Protein AF-A0A1C5PP80-F1 (afdb_monomer_lite)

Radius of gyration: 30.34 Å; chains: 1; bounding box: 65×57×94 Å

Secondary structure (DSSP, 8-state):
------PPPHHHHHHHHHHHHHHHHHHHHHHHHHHHHHHHHHHHHHHHHHHHHHHHHHHTTS-S--EEEEE---SSTT--SSSSEEETTEEE-TTPPP-SSEES---TT-EEEEEEETTTTEEEEEEESS-------BS---HHHHHHHTT-TTTTTTT-SSEEEETT-TT-SHHHHHHTTS-TTBHHHHS--EEEE-HHHHTT-

Structure (mmCIF, N/CA/C/O backbone):
data_AF-A0A1C5PP80-F1
#
_entry.id   AF-A0A1C5PP80-F1
#
loop_
_atom_site.group_PDB
_atom_site.id
_atom_site.type_symbol
_atom_site.label_atom_id
_atom_site.label_alt_id
_atom_site.label_comp_id
_atom_site.label_asym_id
_atom_site.label_entity_id
_atom_site.label_seq_id
_atom_site.pdbx_PDB_ins_code
_atom_site.Cartn_x
_atom_site.Cartn_y
_atom_site.Cartn_z
_atom_site.occupancy
_atom_site.B_iso_or_equiv
_atom_site.auth_seq_id
_atom_site.auth_comp_id
_atom_site.auth_asym_id
_atom_site.auth_atom_id
_atom_site.pdbx_PDB_model_num
ATOM 1 N N . MET A 1 1 ? -42.911 -36.560 40.982 1.00 49.56 1 MET A N 1
ATOM 2 C CA . MET A 1 1 ? -42.037 -35.399 41.277 1.00 49.56 1 MET A CA 1
ATOM 3 C C . MET A 1 1 ? -42.204 -34.364 40.159 1.00 49.56 1 MET A C 1
ATOM 5 O O . MET A 1 1 ? -41.755 -34.617 39.050 1.00 49.56 1 MET A O 1
ATOM 9 N N . LYS A 1 2 ? -42.949 -33.265 40.377 1.00 54.53 2 LYS A N 1
ATOM 10 C CA . LYS A 1 2 ? -43.212 -32.245 39.334 1.00 54.53 2 LYS A CA 1
ATOM 11 C C . LYS A 1 2 ? -41.992 -31.328 39.187 1.00 54.53 2 LYS A C 1
ATOM 13 O O . LYS A 1 2 ? -41.636 -30.635 40.136 1.00 54.53 2 LYS A O 1
ATOM 18 N N . ARG A 1 3 ? -41.358 -31.319 38.010 1.00 62.75 3 ARG A N 1
ATOM 19 C CA . ARG A 1 3 ? -40.269 -30.387 37.683 1.00 62.75 3 ARG A CA 1
ATOM 20 C C . ARG A 1 3 ? -40.857 -28.983 37.496 1.00 62.75 3 ARG A C 1
ATOM 22 O O . ARG A 1 3 ? -41.678 -28.772 36.609 1.00 62.75 3 ARG A O 1
ATOM 29 N N . LYS A 1 4 ? -40.484 -28.038 38.365 1.00 64.38 4 LYS A N 1
ATOM 30 C CA . LYS A 1 4 ? -40.813 -26.612 38.213 1.00 64.38 4 LYS A CA 1
ATOM 31 C C . LYS A 1 4 ? -39.816 -25.993 37.235 1.00 64.38 4 LYS A C 1
ATOM 33 O O . LYS A 1 4 ? -38.777 -25.495 37.657 1.00 64.38 4 LYS A O 1
ATOM 38 N N . ASN A 1 5 ? -40.123 -26.030 35.946 1.00 65.81 5 ASN A N 1
ATOM 39 C CA . ASN A 1 5 ? -39.357 -25.278 34.958 1.00 65.81 5 ASN A CA 1
ATOM 40 C C . ASN A 1 5 ? -39.805 -23.812 35.051 1.00 65.81 5 ASN A C 1
ATOM 42 O O . ASN A 1 5 ? -40.834 -23.442 34.489 1.00 65.81 5 ASN A O 1
ATOM 46 N N . LYS A 1 6 ? -39.091 -22.997 35.838 1.00 74.50 6 LYS A N 1
ATOM 47 C CA . LYS A 1 6 ? -39.287 -21.542 35.847 1.00 74.50 6 LYS A CA 1
ATOM 48 C C . LYS A 1 6 ? -38.760 -20.998 34.516 1.00 74.50 6 LYS A C 1
ATOM 50 O O . LYS A 1 6 ? -37.569 -21.113 34.249 1.00 74.50 6 LYS A O 1
ATOM 55 N N . GLY A 1 7 ? -39.654 -20.487 33.673 1.00 75.25 7 GLY A N 1
ATOM 56 C CA . GLY A 1 7 ? -39.276 -19.720 32.486 1.00 75.25 7 GLY A CA 1
ATOM 57 C C . GLY A 1 7 ? -38.804 -18.317 32.871 1.00 75.25 7 GLY A C 1
ATOM 58 O O . GLY A 1 7 ? -39.148 -17.830 33.948 1.00 75.25 7 GLY A O 1
ATOM 59 N N . PHE A 1 8 ? -38.024 -17.688 31.995 1.00 80.00 8 PHE A N 1
ATOM 60 C CA . PHE A 1 8 ? -37.614 -16.291 32.143 1.00 80.00 8 PHE A CA 1
ATOM 61 C C . PHE A 1 8 ? -38.820 -15.351 32.023 1.00 80.00 8 PHE A C 1
ATOM 63 O O . PHE A 1 8 ? -39.678 -15.538 31.158 1.00 80.00 8 PHE A O 1
ATOM 70 N N . SER A 1 9 ? -38.875 -14.330 32.879 1.00 90.25 9 SER A N 1
ATOM 71 C CA . SER A 1 9 ? -39.850 -13.245 32.769 1.00 90.25 9 SER A CA 1
ATOM 72 C C . SER A 1 9 ? -39.473 -12.293 31.633 1.00 90.25 9 SER A C 1
ATOM 74 O O . SER A 1 9 ? -38.298 -12.000 31.410 1.00 90.25 9 SER A O 1
ATOM 76 N N . LEU A 1 10 ? -40.476 -11.737 30.946 1.00 90.25 10 LEU A N 1
ATOM 77 C CA . LEU A 1 10 ? -40.270 -10.703 29.925 1.00 90.25 10 LEU A CA 1
ATOM 78 C C . LEU A 1 10 ? -39.496 -9.499 30.493 1.00 90.25 10 LEU A C 1
ATOM 80 O O . LEU A 1 10 ? -38.614 -8.954 29.836 1.00 90.25 10 LEU A O 1
ATOM 84 N N . VAL A 1 11 ? -39.792 -9.123 31.741 1.00 93.31 11 VAL A N 1
ATOM 85 C CA . VAL A 1 11 ? -39.122 -8.012 32.433 1.00 93.31 11 VAL A CA 1
ATOM 86 C C . VAL A 1 11 ? -37.641 -8.317 32.659 1.00 93.31 11 VAL A C 1
ATOM 88 O O . VAL A 1 11 ? -36.804 -7.446 32.442 1.00 93.31 11 VAL A O 1
ATOM 91 N N . GLU A 1 12 ? -37.302 -9.552 33.039 1.00 91.06 12 GLU A N 1
ATOM 92 C CA . GLU A 1 12 ? -35.906 -9.964 33.238 1.00 91.06 12 GLU A CA 1
ATOM 93 C C . GLU A 1 12 ? -35.115 -9.863 31.930 1.00 91.06 12 GLU A C 1
ATOM 95 O O . GLU A 1 12 ? -33.998 -9.351 31.925 1.00 91.06 12 GLU A O 1
ATOM 100 N N . ILE A 1 13 ? -35.717 -10.261 30.806 1.00 93.12 13 ILE A N 1
ATOM 101 C CA . ILE A 1 13 ? -35.090 -10.140 29.484 1.00 93.12 13 ILE A CA 1
ATOM 102 C C . ILE A 1 13 ? -34.858 -8.668 29.113 1.00 93.12 13 ILE A C 1
ATOM 104 O O . ILE A 1 13 ? -33.775 -8.325 28.643 1.00 93.12 13 ILE A O 1
ATOM 108 N N . ILE A 1 14 ? -35.832 -7.784 29.350 1.00 94.81 14 ILE A N 1
ATOM 109 C CA . ILE A 1 14 ? -35.707 -6.355 29.016 1.00 94.81 14 ILE A CA 1
ATOM 110 C C . ILE A 1 14 ? -34.578 -5.694 29.816 1.00 94.81 14 ILE A C 1
ATOM 112 O O . ILE A 1 14 ? -33.777 -4.956 29.244 1.00 94.81 14 ILE A O 1
ATOM 116 N N . VAL A 1 15 ? -34.472 -5.983 31.117 1.00 95.38 15 VAL A N 1
ATOM 117 C CA . VAL A 1 15 ? -33.396 -5.436 31.961 1.00 95.38 15 VAL A CA 1
ATOM 118 C C . VAL A 1 15 ? -32.024 -5.920 31.484 1.00 95.38 15 VAL A C 1
ATOM 120 O O . VAL A 1 15 ? -31.094 -5.122 31.380 1.00 95.38 15 VAL A O 1
ATOM 123 N N . VAL A 1 16 ? -31.894 -7.203 31.133 1.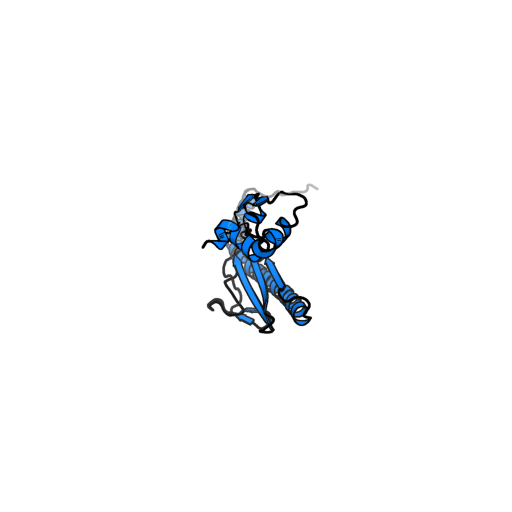00 95.88 16 VAL A N 1
ATOM 124 C CA . VAL A 1 16 ? -30.636 -7.755 30.604 1.00 95.88 16 VAL A CA 1
ATOM 125 C C . VAL A 1 16 ? -30.260 -7.105 29.268 1.00 95.88 16 VAL A C 1
ATOM 127 O O . VAL A 1 16 ? -29.110 -6.704 29.092 1.00 95.88 16 VAL A O 1
ATOM 130 N N . LEU A 1 17 ? -31.215 -6.936 28.348 1.00 95.38 17 LEU A N 1
ATOM 131 C CA . LEU A 1 17 ? -30.975 -6.276 27.060 1.00 95.38 17 LEU A CA 1
ATOM 132 C C . LEU A 1 17 ? -30.544 -4.814 27.226 1.00 95.38 17 LEU A C 1
ATOM 134 O O . LEU A 1 17 ? -29.651 -4.366 26.509 1.00 95.38 17 LEU A O 1
ATOM 138 N N . LEU A 1 18 ? -31.123 -4.088 28.188 1.00 97.19 18 LEU A N 1
ATOM 139 C CA . LEU A 1 18 ? -30.716 -2.716 28.504 1.00 97.19 18 LEU A CA 1
ATOM 140 C C . LEU A 1 18 ? -29.255 -2.648 28.963 1.00 97.19 18 LEU A C 1
ATOM 142 O O . LEU A 1 18 ? -28.499 -1.814 28.470 1.00 97.19 18 LEU A O 1
ATOM 146 N N . ILE A 1 19 ? -28.835 -3.546 29.859 1.00 97.06 19 ILE A N 1
ATOM 147 C CA . ILE A 1 19 ? -27.445 -3.587 30.337 1.00 97.06 19 ILE A CA 1
ATOM 148 C C . ILE A 1 19 ? -26.490 -3.937 29.187 1.00 97.06 19 ILE A C 1
ATOM 150 O O . ILE A 1 19 ? -25.471 -3.267 29.020 1.00 97.06 19 ILE A O 1
ATOM 154 N N . ILE A 1 20 ? -26.825 -4.932 28.354 1.00 96.88 20 ILE A N 1
ATOM 155 C CA . ILE A 1 20 ? -26.012 -5.304 27.183 1.00 96.88 20 ILE A CA 1
ATOM 156 C C . ILE A 1 20 ? -25.890 -4.129 26.206 1.00 96.88 20 ILE A C 1
ATOM 158 O O . ILE A 1 20 ? -24.795 -3.873 25.714 1.00 96.88 20 ILE A O 1
ATOM 162 N N . ALA A 1 21 ? -26.975 -3.393 25.947 1.00 96.62 21 ALA A N 1
ATOM 163 C CA . ALA A 1 21 ? -26.954 -2.240 25.048 1.00 96.62 21 ALA A CA 1
ATOM 164 C C . ALA A 1 21 ? -26.021 -1.128 25.555 1.00 96.62 21 ALA A C 1
ATOM 166 O O . ALA A 1 21 ? -25.226 -0.593 24.781 1.00 96.62 21 ALA A O 1
ATOM 167 N N . ILE A 1 22 ? -26.065 -0.821 26.856 1.00 96.31 22 ILE A N 1
ATOM 168 C CA . ILE A 1 22 ? -25.180 0.174 27.480 1.00 96.31 22 ILE A CA 1
ATOM 169 C C . ILE A 1 22 ? -23.716 -0.278 27.398 1.00 96.31 22 ILE A C 1
ATOM 171 O O . ILE A 1 22 ? -22.849 0.506 27.016 1.00 96.31 22 ILE A O 1
ATOM 175 N N . LEU A 1 23 ? -23.432 -1.549 27.705 1.00 96.38 23 LEU A N 1
ATOM 176 C CA . LEU A 1 23 ? -22.076 -2.096 27.610 1.00 96.38 23 LEU A CA 1
ATOM 177 C C . LEU A 1 23 ? -21.555 -2.079 26.168 1.00 96.38 23 LEU A C 1
ATOM 179 O O . LEU A 1 23 ? -20.422 -1.666 25.931 1.00 96.38 23 LEU A O 1
ATOM 183 N N . ALA A 1 24 ? -22.382 -2.478 25.199 1.00 93.56 24 ALA A N 1
ATOM 184 C CA . ALA A 1 24 ? -22.022 -2.480 23.784 1.00 93.56 24 ALA A CA 1
ATOM 185 C C . ALA A 1 24 ? -21.699 -1.069 23.271 1.00 93.56 24 ALA A C 1
ATOM 187 O O . ALA A 1 24 ? -20.735 -0.901 22.525 1.00 93.56 24 ALA A O 1
ATOM 188 N N . ALA A 1 25 ? -22.447 -0.051 23.714 1.00 93.88 25 ALA A N 1
ATOM 189 C CA . ALA A 1 25 ? -22.212 1.340 23.330 1.00 93.88 25 ALA A CA 1
ATOM 190 C C . ALA A 1 25 ? -20.810 1.847 23.720 1.00 93.88 25 ALA A C 1
ATOM 192 O O . ALA A 1 25 ? -20.228 2.643 22.989 1.00 93.88 25 ALA A O 1
ATOM 193 N N . ILE A 1 26 ? -20.250 1.365 24.836 1.00 92.25 26 ILE A N 1
ATOM 194 C CA . ILE A 1 26 ? -18.908 1.746 25.312 1.00 92.25 26 ILE A CA 1
ATOM 195 C C . ILE A 1 26 ? -17.831 0.818 24.728 1.00 92.25 26 ILE A C 1
ATOM 197 O O . ILE A 1 26 ? -16.747 1.269 24.358 1.00 92.25 26 ILE A O 1
ATOM 201 N N . ALA A 1 27 ? -18.124 -0.480 24.618 1.00 89.12 27 ALA A N 1
ATOM 202 C CA . ALA A 1 27 ? -17.162 -1.483 24.173 1.00 89.12 27 ALA A CA 1
ATOM 203 C C . ALA A 1 27 ? -16.830 -1.379 22.674 1.00 89.12 27 ALA A C 1
ATOM 205 O O . ALA A 1 27 ? -15.667 -1.514 22.298 1.00 89.12 27 ALA A O 1
ATOM 206 N N . ILE A 1 28 ? -17.821 -1.119 21.809 1.00 87.69 28 ILE A N 1
ATOM 207 C CA . ILE A 1 28 ? -17.613 -1.099 20.351 1.00 87.69 28 ILE A CA 1
ATOM 208 C C . ILE A 1 28 ? -16.585 -0.029 19.931 1.00 87.69 28 ILE A C 1
ATOM 210 O O . ILE A 1 28 ? -15.635 -0.396 19.233 1.00 87.69 28 ILE A O 1
ATOM 214 N N . PRO A 1 29 ? -16.689 1.252 20.352 1.00 84.94 29 PRO A N 1
ATOM 215 C CA . PRO A 1 29 ? -15.685 2.264 20.014 1.00 84.94 29 PRO A CA 1
ATOM 216 C C . PRO A 1 29 ? -14.286 1.923 20.542 1.00 84.94 29 PRO A C 1
ATOM 218 O O . PRO A 1 29 ? -13.301 2.132 19.839 1.00 84.94 29 PRO A O 1
ATOM 221 N N . ALA A 1 30 ? -14.193 1.349 21.748 1.00 82.94 30 ALA A N 1
ATOM 222 C CA . ALA A 1 30 ? -12.918 0.947 22.339 1.00 82.94 30 ALA A CA 1
ATOM 223 C C . ALA A 1 30 ? -12.229 -0.162 21.523 1.00 82.94 30 ALA A C 1
ATOM 225 O O . ALA A 1 30 ? -11.027 -0.104 21.274 1.00 82.94 30 ALA A O 1
ATOM 226 N N . CYS A 1 31 ? -12.990 -1.146 21.034 1.00 83.25 31 CYS A N 1
ATOM 227 C CA . CYS A 1 31 ? -12.445 -2.218 20.201 1.00 83.25 31 CYS A CA 1
ATOM 228 C C . CYS A 1 31 ? -12.030 -1.747 18.798 1.00 83.25 31 CYS A C 1
ATOM 230 O O . CYS A 1 31 ? -11.136 -2.347 18.202 1.00 83.25 31 CYS A O 1
ATOM 232 N N . GLN A 1 32 ? -12.640 -0.688 18.255 1.00 81.00 32 GLN A N 1
ATOM 233 C CA . GLN A 1 32 ? -12.300 -0.188 16.917 1.00 81.00 32 GLN A CA 1
ATOM 234 C C . GLN A 1 32 ? -10.844 0.286 16.805 1.00 81.00 32 GLN A C 1
ATOM 236 O O . GLN A 1 32 ? -10.236 0.065 15.761 1.00 81.00 32 GLN A O 1
ATOM 241 N N . GLY A 1 33 ? -10.279 0.890 17.858 1.00 80.00 33 GLY A N 1
ATOM 242 C CA . GLY A 1 33 ? -8.871 1.312 17.881 1.00 80.00 33 GLY A CA 1
ATOM 243 C C . GLY A 1 33 ? -7.909 0.128 17.755 1.00 80.00 33 GLY A C 1
ATOM 244 O O . GLY A 1 33 ? -7.111 0.080 16.824 1.00 80.00 33 GLY A O 1
ATOM 245 N N . HIS A 1 34 ? -8.067 -0.888 18.608 1.00 83.88 34 HIS A N 1
ATOM 246 C CA . HIS A 1 34 ? -7.204 -2.079 18.599 1.00 83.88 34 HIS A CA 1
ATOM 247 C C . HIS A 1 34 ? -7.324 -2.908 17.311 1.00 83.88 34 HIS A C 1
ATOM 249 O O . HIS A 1 34 ? -6.353 -3.514 16.852 1.00 83.88 34 HIS A O 1
ATOM 255 N N . LEU A 1 35 ? -8.520 -2.957 16.711 1.00 86.06 35 LEU A N 1
ATOM 256 C CA . LEU A 1 35 ? -8.713 -3.610 15.414 1.00 86.06 35 LEU A CA 1
ATOM 257 C C . LEU A 1 35 ? -7.932 -2.903 14.304 1.00 86.06 35 LEU A C 1
ATOM 259 O O . LEU A 1 35 ? -7.455 -3.562 13.382 1.00 86.06 35 LEU A O 1
ATOM 263 N N . GLU A 1 36 ? -7.804 -1.582 14.390 1.00 86.44 36 GLU A N 1
ATOM 264 C CA . GLU A 1 36 ? -7.061 -0.791 13.419 1.00 86.44 36 GLU A CA 1
ATOM 265 C C . GLU A 1 36 ? -5.548 -0.960 13.583 1.00 86.44 36 GLU A C 1
ATOM 267 O O . GLU A 1 36 ? -4.866 -1.258 12.607 1.00 86.44 36 GLU A O 1
ATOM 272 N N . GLU A 1 37 ? -5.045 -0.926 14.819 1.00 86.19 37 GLU A N 1
ATOM 273 C CA . GLU A 1 37 ? -3.643 -1.248 15.139 1.00 86.19 37 GLU A CA 1
ATOM 274 C C . GLU A 1 37 ? -3.252 -2.658 14.657 1.00 86.19 37 GLU A C 1
ATOM 276 O O . GLU A 1 37 ? -2.161 -2.884 14.130 1.00 86.19 37 GLU A O 1
ATOM 281 N N . SER A 1 38 ? -4.170 -3.624 14.780 1.00 86.44 38 SER A N 1
ATOM 282 C CA . SER A 1 38 ? -3.954 -4.995 14.301 1.00 86.44 38 SER A CA 1
ATOM 283 C C . SER A 1 38 ? -3.861 -5.076 12.773 1.00 86.44 38 SER A C 1
ATOM 285 O O . SER A 1 38 ? -3.079 -5.870 12.244 1.00 86.44 38 SER A O 1
ATOM 287 N N . ARG A 1 39 ? -4.654 -4.273 12.049 1.00 88.56 39 ARG A N 1
ATOM 288 C CA . ARG A 1 39 ? -4.597 -4.193 10.579 1.00 88.56 39 ARG A CA 1
ATOM 289 C C . ARG A 1 39 ? -3.292 -3.568 10.118 1.00 88.56 39 ARG A C 1
ATOM 291 O O . ARG A 1 39 ? -2.632 -4.155 9.271 1.00 88.56 39 ARG A O 1
ATOM 298 N N . GLU A 1 40 ? -2.894 -2.458 10.729 1.00 86.75 40 GLU A N 1
ATOM 299 C CA . GLU A 1 40 ? -1.626 -1.787 10.438 1.00 86.75 40 GLU A CA 1
ATOM 300 C C . GLU A 1 40 ? -0.432 -2.718 10.673 1.00 86.75 40 GLU A C 1
ATOM 302 O O . GLU A 1 40 ? 0.423 -2.864 9.804 1.00 86.75 40 GLU A O 1
ATOM 307 N N . SER A 1 41 ? -0.395 -3.415 11.814 1.00 87.38 41 SER A N 1
ATOM 308 C CA . SER A 1 41 ? 0.674 -4.373 12.113 1.00 87.38 41 SER A CA 1
ATOM 309 C C . SER A 1 41 ? 0.760 -5.475 11.053 1.00 87.38 41 SER A C 1
ATOM 311 O O . SER A 1 41 ? 1.848 -5.850 10.609 1.00 87.38 41 SER A O 1
ATOM 313 N N . ARG A 1 42 ? -0.391 -5.957 10.572 1.00 88.56 42 ARG A N 1
ATOM 314 C CA . ARG A 1 42 ? -0.451 -6.949 9.496 1.00 88.56 42 ARG A CA 1
ATOM 315 C C . ARG A 1 42 ? 0.031 -6.389 8.157 1.00 88.56 42 ARG A C 1
ATOM 317 O O . ARG A 1 42 ? 0.802 -7.061 7.473 1.00 88.56 42 ARG A O 1
ATOM 324 N N . ASP A 1 43 ? -0.385 -5.178 7.805 1.00 90.00 43 ASP A N 1
ATOM 325 C CA . ASP A 1 43 ? 0.043 -4.494 6.583 1.00 90.00 43 ASP A CA 1
ATOM 326 C C . ASP A 1 43 ? 1.565 -4.259 6.607 1.00 90.00 43 ASP A C 1
ATOM 328 O O . ASP A 1 43 ? 2.264 -4.576 5.644 1.00 90.00 43 ASP A O 1
ATOM 332 N N . LEU A 1 44 ? 2.109 -3.826 7.748 1.00 89.00 44 LEU A N 1
ATOM 333 C CA . LEU A 1 44 ? 3.542 -3.645 7.976 1.00 89.00 44 LEU A CA 1
ATOM 334 C C . LEU A 1 44 ? 4.330 -4.957 7.836 1.00 89.00 44 LEU A C 1
ATOM 336 O O . LEU A 1 44 ? 5.414 -4.968 7.249 1.00 89.00 44 LEU A O 1
ATOM 340 N N . ILE A 1 45 ? 3.805 -6.071 8.356 1.00 89.06 45 ILE A N 1
ATOM 341 C CA . ILE A 1 45 ? 4.414 -7.401 8.192 1.00 89.06 45 ILE A CA 1
ATOM 342 C C . ILE A 1 45 ? 4.432 -7.809 6.714 1.00 89.06 45 ILE A C 1
ATOM 344 O O . ILE A 1 45 ? 5.468 -8.267 6.230 1.00 89.06 45 ILE A O 1
ATOM 348 N N . ASN A 1 46 ? 3.331 -7.603 5.987 1.00 90.12 46 ASN A N 1
ATOM 349 C CA . ASN A 1 46 ? 3.261 -7.901 4.555 1.00 90.12 46 ASN A CA 1
ATOM 350 C C . ASN A 1 46 ? 4.260 -7.064 3.746 1.00 90.12 46 ASN A C 1
ATOM 352 O O . ASN A 1 46 ? 5.015 -7.619 2.948 1.00 90.12 46 ASN A O 1
ATOM 356 N N . VAL A 1 47 ? 4.316 -5.750 3.986 1.00 90.94 47 VAL A N 1
ATOM 357 C CA . VAL A 1 47 ? 5.287 -4.852 3.343 1.00 90.94 47 VAL A CA 1
ATOM 358 C C . VAL A 1 47 ? 6.717 -5.318 3.626 1.00 90.94 47 VAL A C 1
ATOM 360 O O . VAL A 1 47 ? 7.514 -5.442 2.700 1.00 90.94 47 VAL A O 1
ATOM 363 N N . ARG A 1 48 ? 7.043 -5.672 4.878 1.00 90.44 48 ARG A N 1
ATOM 364 C CA . ARG A 1 48 ? 8.370 -6.204 5.241 1.00 90.44 48 ARG A CA 1
ATOM 365 C C . ARG A 1 48 ? 8.706 -7.500 4.508 1.00 90.44 48 ARG A C 1
ATOM 367 O O . ARG A 1 48 ? 9.826 -7.631 4.020 1.00 90.44 48 ARG A O 1
ATOM 374 N N . ALA A 1 49 ? 7.761 -8.434 4.414 1.00 88.38 49 ALA A N 1
ATOM 375 C CA . ALA A 1 49 ? 7.966 -9.698 3.712 1.00 88.38 49 ALA A CA 1
ATOM 376 C C . ALA A 1 49 ? 8.270 -9.463 2.224 1.00 88.38 49 ALA A C 1
ATOM 378 O O . ALA A 1 49 ? 9.253 -9.986 1.694 1.00 88.38 49 ALA A O 1
ATOM 379 N N . VAL A 1 50 ? 7.500 -8.593 1.568 1.00 89.06 50 VAL A N 1
ATOM 380 C CA . VAL A 1 50 ? 7.735 -8.235 0.165 1.00 89.06 50 VAL A CA 1
ATOM 381 C C . VAL A 1 50 ? 9.059 -7.488 -0.013 1.00 89.06 50 VAL A C 1
ATOM 383 O O . VAL A 1 50 ? 9.803 -7.790 -0.942 1.00 89.06 50 VAL A O 1
ATOM 386 N N . CYS A 1 51 ? 9.429 -6.584 0.897 1.00 87.81 51 CYS A N 1
ATOM 387 C CA . CYS A 1 51 ? 10.745 -5.942 0.863 1.00 87.81 51 CYS A CA 1
ATOM 388 C C . CYS A 1 51 ? 11.889 -6.949 0.902 1.00 87.81 51 CYS A C 1
ATOM 390 O O . CYS A 1 51 ? 12.847 -6.802 0.147 1.00 87.81 51 CYS A O 1
ATOM 392 N N . THR A 1 52 ? 11.816 -7.956 1.777 1.00 86.62 52 THR A N 1
ATOM 393 C CA . THR A 1 52 ? 12.872 -8.974 1.863 1.00 86.62 52 THR A CA 1
ATOM 394 C C . THR A 1 52 ? 13.015 -9.762 0.566 1.00 86.62 52 THR A C 1
ATOM 396 O O . THR A 1 52 ? 14.141 -10.014 0.139 1.00 86.62 52 THR A O 1
ATOM 399 N N . ASP A 1 53 ? 11.895 -10.063 -0.095 1.00 84.19 53 ASP A N 1
ATOM 400 C CA . ASP A 1 53 ? 11.870 -10.746 -1.388 1.00 84.19 53 ASP A CA 1
ATOM 401 C C . ASP A 1 53 ? 12.494 -9.871 -2.487 1.00 84.19 53 ASP A C 1
ATOM 403 O O . ASP A 1 53 ? 13.419 -10.284 -3.186 1.00 84.19 53 ASP A O 1
ATOM 407 N N . ILE A 1 54 ? 12.081 -8.604 -2.562 1.00 85.00 54 ILE A N 1
ATOM 408 C CA . ILE A 1 54 ? 12.615 -7.625 -3.516 1.00 85.00 54 ILE A CA 1
ATOM 409 C C . ILE A 1 54 ? 14.116 -7.405 -3.326 1.00 85.00 54 ILE A C 1
ATOM 411 O O . ILE A 1 54 ? 14.851 -7.374 -4.308 1.00 85.00 54 ILE A O 1
ATOM 415 N N . ILE A 1 55 ? 14.595 -7.253 -2.088 1.00 84.38 55 ILE A N 1
ATOM 416 C CA . ILE A 1 55 ? 16.022 -7.041 -1.808 1.00 84.38 55 ILE A CA 1
ATOM 417 C C . ILE A 1 55 ? 16.830 -8.283 -2.195 1.00 84.38 55 ILE A C 1
ATOM 419 O O . ILE A 1 55 ? 17.917 -8.151 -2.761 1.00 84.38 55 ILE A O 1
ATOM 423 N N . ALA A 1 56 ? 16.313 -9.486 -1.922 1.00 82.81 56 ALA A N 1
ATOM 424 C CA . ALA A 1 56 ? 16.954 -10.725 -2.348 1.00 82.81 56 ALA A CA 1
ATOM 425 C C . ALA A 1 56 ? 17.040 -10.796 -3.883 1.00 82.81 56 ALA A C 1
ATOM 427 O O . ALA A 1 56 ? 18.128 -10.979 -4.430 1.00 82.81 56 ALA A O 1
ATOM 428 N N . MET A 1 57 ? 15.931 -10.548 -4.585 1.00 78.12 57 MET A N 1
ATOM 429 C CA . MET A 1 57 ? 15.884 -10.525 -6.050 1.00 78.12 57 MET A CA 1
ATOM 430 C C . MET A 1 57 ? 16.801 -9.446 -6.647 1.00 78.12 57 MET A C 1
ATOM 432 O O . MET A 1 57 ? 17.577 -9.730 -7.561 1.00 78.12 57 MET A O 1
ATOM 436 N N . GLY A 1 58 ? 16.775 -8.229 -6.102 1.00 76.00 58 GLY A N 1
ATOM 437 C CA . GLY A 1 58 ? 17.576 -7.095 -6.562 1.00 76.00 58 GLY A CA 1
ATOM 438 C C . GLY A 1 58 ? 19.082 -7.327 -6.422 1.00 76.00 58 GLY A C 1
ATOM 439 O O . GLY A 1 58 ? 19.848 -6.974 -7.320 1.00 76.00 58 GLY A O 1
ATOM 440 N N . LYS A 1 59 ? 19.516 -8.002 -5.348 1.00 75.69 59 LYS A N 1
ATOM 441 C CA . LYS A 1 59 ? 20.927 -8.371 -5.134 1.00 75.69 59 LYS A CA 1
ATOM 442 C C . LYS A 1 59 ? 21.419 -9.476 -6.064 1.00 75.69 59 LYS A C 1
ATOM 444 O O . LYS A 1 59 ? 22.594 -9.484 -6.415 1.00 75.69 59 LYS A O 1
ATOM 449 N N . THR A 1 60 ? 20.541 -10.385 -6.489 1.00 71.94 60 THR A N 1
ATOM 450 C CA . THR A 1 60 ? 20.906 -11.447 -7.447 1.00 71.94 60 THR A CA 1
ATOM 451 C C . THR A 1 60 ? 21.074 -10.946 -8.885 1.00 71.94 60 THR A C 1
ATOM 453 O O . THR A 1 60 ? 21.560 -11.687 -9.733 1.00 71.94 60 THR A O 1
ATOM 456 N N . GLY A 1 61 ? 20.706 -9.691 -9.178 1.00 63.00 61 GLY A N 1
ATOM 457 C CA . GLY A 1 61 ? 20.930 -9.060 -10.484 1.00 63.00 61 GLY A CA 1
ATOM 458 C C . GLY A 1 61 ? 20.004 -9.538 -11.609 1.00 63.00 61 GLY A C 1
ATOM 459 O O . GLY A 1 61 ? 20.225 -9.177 -12.760 1.00 63.00 61 GLY A O 1
ATOM 460 N N . TYR A 1 62 ? 18.967 -10.322 -11.296 1.00 54.78 62 TYR A N 1
ATOM 461 C CA . TYR A 1 62 ? 18.106 -10.974 -12.291 1.00 54.78 62 TYR A CA 1
ATOM 462 C C . TYR A 1 62 ? 17.093 -10.025 -12.967 1.00 54.78 62 TYR A C 1
ATOM 464 O O . TYR A 1 62 ? 16.633 -10.307 -14.071 1.00 54.78 62 TYR A O 1
ATOM 472 N N . LYS A 1 63 ? 16.743 -8.891 -12.336 1.00 56.59 63 LYS A N 1
ATOM 473 C CA . LYS A 1 63 ? 15.843 -7.856 -12.883 1.00 56.59 63 LYS A CA 1
ATOM 474 C C . LYS A 1 63 ? 16.206 -6.465 -12.353 1.00 56.59 63 LYS A C 1
ATOM 476 O O . LYS A 1 63 ? 16.489 -6.322 -11.167 1.00 56.59 63 LYS A O 1
ATOM 481 N N . THR A 1 64 ? 16.188 -5.458 -13.225 1.00 57.12 64 THR A N 1
ATOM 482 C CA . THR A 1 64 ? 16.445 -4.045 -12.882 1.00 57.12 64 THR A CA 1
ATOM 483 C C . THR A 1 64 ? 15.205 -3.329 -12.361 1.00 57.12 64 THR A C 1
ATOM 485 O O . THR A 1 64 ? 15.333 -2.491 -11.478 1.00 57.12 64 THR A O 1
ATOM 488 N N . ASP A 1 65 ? 14.020 -3.739 -12.817 1.00 66.44 65 ASP A N 1
ATOM 489 C CA . ASP A 1 65 ? 12.749 -3.071 -12.521 1.00 66.44 65 ASP A CA 1
ATOM 490 C C . ASP A 1 65 ? 11.829 -4.017 -11.744 1.00 66.44 65 ASP A C 1
ATOM 492 O O . ASP A 1 65 ? 10.896 -4.627 -12.273 1.00 66.44 65 ASP A O 1
ATOM 496 N N . ILE A 1 66 ? 12.158 -4.225 -10.467 1.00 76.12 66 ILE A N 1
ATOM 497 C CA . ILE A 1 66 ? 11.342 -5.036 -9.562 1.00 76.12 66 ILE A CA 1
ATOM 498 C C . ILE A 1 66 ? 10.395 -4.094 -8.832 1.00 76.12 66 ILE A C 1
ATOM 500 O O . ILE A 1 66 ? 10.821 -3.333 -7.966 1.00 76.12 66 ILE A O 1
ATOM 504 N N . VAL A 1 67 ? 9.115 -4.186 -9.179 1.00 84.25 67 VAL A N 1
ATOM 505 C CA . VAL A 1 67 ? 8.018 -3.513 -8.484 1.00 84.25 67 VAL A CA 1
ATOM 506 C C . VAL A 1 67 ? 7.061 -4.579 -7.952 1.00 84.25 67 VAL A C 1
ATOM 508 O O . VAL A 1 67 ? 6.764 -5.566 -8.637 1.00 84.25 67 VAL A O 1
ATOM 511 N N . ARG A 1 68 ? 6.614 -4.417 -6.707 1.00 86.12 68 ARG A N 1
ATOM 512 C CA . ARG A 1 68 ? 5.530 -5.206 -6.109 1.00 86.12 68 ARG A CA 1
ATOM 513 C C . ARG A 1 68 ? 4.558 -4.282 -5.412 1.00 86.12 68 ARG A C 1
ATOM 515 O O . ARG A 1 68 ? 4.948 -3.254 -4.875 1.00 86.12 68 ARG A O 1
ATOM 522 N N . GLU A 1 69 ? 3.312 -4.710 -5.364 1.00 90.25 69 GLU A N 1
ATOM 523 C CA . GLU A 1 69 ? 2.255 -4.014 -4.653 1.00 90.25 69 GLU A CA 1
ATOM 524 C C . GLU A 1 69 ? 1.825 -4.825 -3.436 1.00 90.25 69 GLU A C 1
ATOM 526 O O . GLU A 1 69 ? 1.733 -6.054 -3.493 1.00 90.25 69 GLU A O 1
ATOM 531 N N . VAL A 1 70 ? 1.545 -4.123 -2.344 1.00 89.38 70 VAL A N 1
ATOM 532 C CA . VAL A 1 70 ? 0.924 -4.672 -1.144 1.00 89.38 70 VAL A CA 1
ATOM 533 C C . VAL A 1 70 ? -0.363 -3.910 -0.893 1.00 89.38 70 VAL A C 1
ATOM 535 O O . VAL A 1 70 ? -0.336 -2.708 -0.630 1.00 89.38 70 VAL A O 1
ATOM 538 N N . ASP A 1 71 ? -1.485 -4.617 -0.964 1.00 91.25 71 ASP A N 1
ATOM 539 C CA . ASP A 1 71 ? -2.785 -4.052 -0.625 1.00 91.25 71 ASP A CA 1
ATOM 540 C C . ASP A 1 71 ? -2.871 -3.843 0.895 1.00 91.25 71 ASP A C 1
ATOM 542 O O . ASP A 1 71 ? -2.601 -4.754 1.685 1.00 91.25 71 ASP A O 1
ATOM 546 N N . LEU A 1 72 ? -3.243 -2.631 1.301 1.00 90.56 72 LEU A N 1
ATOM 547 C CA . LEU A 1 72 ? -3.378 -2.234 2.698 1.00 90.56 72 LEU A CA 1
ATOM 548 C C . LEU A 1 72 ? -4.795 -2.518 3.182 1.00 90.56 72 LEU A C 1
ATOM 550 O O . LEU A 1 72 ? -5.784 -2.294 2.483 1.00 90.56 72 LEU A O 1
ATOM 554 N N . THR A 1 73 ? -4.908 -3.002 4.412 1.00 89.44 73 THR A N 1
ATOM 555 C CA . THR A 1 73 ? -6.175 -3.410 5.018 1.00 89.44 73 THR A CA 1
ATOM 556 C C . THR A 1 73 ? -6.676 -2.451 6.090 1.00 89.44 73 THR A C 1
ATOM 558 O O . THR A 1 73 ? -7.831 -2.578 6.516 1.00 89.44 73 THR A O 1
ATOM 561 N N . GLN A 1 74 ? -5.863 -1.461 6.466 1.00 86.31 74 GLN A N 1
ATOM 562 C CA . GLN A 1 74 ? -6.275 -0.315 7.274 1.00 86.31 74 GLN A CA 1
ATOM 563 C C . GLN A 1 74 ? -7.516 0.397 6.700 1.00 86.31 74 GLN A C 1
ATOM 565 O O . GLN A 1 74 ? -7.755 0.451 5.492 1.00 86.31 74 GLN A O 1
ATOM 570 N N . LYS A 1 75 ? -8.342 0.932 7.590 1.00 87.56 75 LYS A N 1
ATOM 571 C CA . LYS A 1 75 ? -9.589 1.658 7.333 1.00 87.56 75 LYS A CA 1
ATOM 572 C C . LYS A 1 75 ? -9.484 3.156 7.595 1.00 87.56 75 LYS A C 1
ATOM 574 O O . LYS A 1 75 ? -10.446 3.863 7.301 1.00 87.56 75 LYS A O 1
ATOM 579 N N . LYS A 1 76 ? -8.363 3.642 8.124 1.00 84.75 76 LYS A N 1
ATOM 580 C CA . LYS A 1 76 ? -8.106 5.070 8.322 1.00 84.75 76 LYS A CA 1
ATOM 581 C C . LYS A 1 76 ? -6.887 5.532 7.533 1.00 84.75 76 LYS A C 1
ATOM 583 O O . LYS A 1 76 ? -5.893 4.823 7.425 1.00 84.75 76 LYS A O 1
ATOM 588 N N . ASP A 1 77 ? -6.998 6.738 6.989 1.00 85.12 77 ASP A N 1
ATOM 589 C CA . ASP A 1 77 ? -5.888 7.435 6.349 1.00 85.12 77 ASP A CA 1
ATOM 590 C C . ASP A 1 77 ? -4.842 7.826 7.385 1.00 85.12 77 ASP A C 1
ATOM 592 O O . ASP A 1 77 ? -5.191 8.280 8.479 1.00 85.12 77 ASP A O 1
ATOM 596 N N . ASP A 1 78 ? -3.573 7.699 6.999 1.00 83.44 78 ASP A N 1
ATOM 597 C CA . ASP A 1 78 ? -2.423 8.153 7.780 1.00 83.44 78 ASP A CA 1
ATOM 598 C C . ASP A 1 78 ? -2.434 7.618 9.224 1.00 83.44 78 ASP A C 1
ATOM 600 O O . ASP A 1 78 ? -2.043 8.286 10.191 1.00 83.44 78 ASP A O 1
ATOM 604 N N . TRP A 1 79 ? -2.985 6.414 9.394 1.00 75.25 79 TRP A N 1
ATOM 605 C CA . TRP A 1 79 ? -3.052 5.752 10.682 1.00 75.25 79 TRP A CA 1
ATOM 606 C C . TRP A 1 79 ? -1.712 5.077 10.960 1.00 75.25 79 TRP A C 1
ATOM 608 O O . TRP A 1 79 ? -1.319 4.150 10.260 1.00 75.25 79 TRP A O 1
ATOM 618 N N . GLN A 1 80 ? -1.011 5.582 11.974 1.00 76.75 80 GLN A N 1
ATOM 619 C CA . GLN A 1 80 ? 0.224 5.009 12.496 1.00 76.75 80 GLN A CA 1
ATOM 620 C C . GLN A 1 80 ? 0.085 4.877 14.010 1.00 76.75 80 GLN A C 1
ATOM 622 O O . GLN A 1 80 ? 0.003 5.884 14.718 1.00 76.75 80 GLN A O 1
ATOM 627 N N . ALA A 1 81 ? 0.033 3.644 14.505 1.00 73.50 81 ALA A N 1
ATOM 628 C CA . ALA A 1 81 ? 0.025 3.334 15.929 1.00 73.50 81 ALA A CA 1
ATOM 629 C C . ALA A 1 81 ? 1.385 3.634 16.571 1.00 73.50 81 ALA A C 1
ATOM 631 O O . ALA A 1 81 ? 1.459 3.991 17.747 1.00 73.50 81 ALA A O 1
ATOM 632 N N . PHE A 1 82 ? 2.458 3.514 15.785 1.00 76.00 82 PHE A N 1
ATOM 633 C CA . PHE A 1 82 ? 3.828 3.748 16.222 1.00 76.00 82 PHE A CA 1
ATOM 634 C C . PHE A 1 82 ? 4.485 4.831 15.367 1.00 76.00 82 PHE A C 1
ATOM 636 O O . PHE A 1 82 ? 4.608 4.685 14.155 1.00 76.00 82 PHE A O 1
ATOM 643 N N . ASP A 1 83 ? 4.953 5.891 16.020 1.00 82.12 83 ASP A N 1
ATOM 644 C CA . ASP A 1 83 ? 5.821 6.910 15.432 1.00 82.12 83 ASP A CA 1
ATOM 645 C C . ASP A 1 83 ? 7.164 6.858 16.185 1.00 82.12 83 ASP A C 1
ATOM 647 O O . ASP A 1 83 ? 7.219 7.108 17.390 1.00 82.12 83 ASP A O 1
ATOM 651 N N . PHE A 1 84 ? 8.279 6.448 15.581 1.00 82.50 84 PHE A N 1
ATOM 652 C CA . PHE A 1 84 ? 8.552 6.253 14.151 1.00 82.50 84 PHE A CA 1
ATOM 653 C C . PHE A 1 84 ? 8.358 4.807 13.653 1.00 82.50 84 PHE A C 1
ATOM 655 O O . PHE A 1 84 ? 8.456 3.850 14.423 1.00 82.50 84 PHE A O 1
ATOM 662 N N . VAL A 1 85 ? 8.190 4.637 12.334 1.00 87.00 85 VAL A N 1
ATOM 663 C CA . VAL A 1 85 ? 8.131 3.324 11.665 1.00 87.00 85 VAL A CA 1
ATOM 664 C C . VAL A 1 85 ? 9.459 3.022 10.974 1.00 87.00 85 VAL A C 1
ATOM 666 O O . VAL A 1 85 ? 9.975 3.852 10.230 1.00 87.00 85 VAL A O 1
ATOM 669 N N . THR A 1 86 ? 9.991 1.808 11.165 1.00 88.75 86 THR A N 1
ATOM 670 C CA . THR A 1 86 ? 11.189 1.326 10.453 1.00 88.75 86 THR A CA 1
ATOM 671 C C . THR A 1 86 ? 10.881 0.112 9.574 1.00 88.75 86 THR A C 1
ATOM 673 O O . THR A 1 86 ? 10.395 -0.923 10.057 1.00 88.75 86 THR A O 1
ATOM 676 N N . ILE A 1 87 ? 11.210 0.212 8.282 1.00 87.00 87 ILE A N 1
ATOM 677 C CA . ILE A 1 87 ? 11.069 -0.853 7.277 1.00 87.00 87 ILE A CA 1
ATOM 678 C C . ILE A 1 87 ? 12.364 -0.944 6.472 1.00 87.00 87 ILE A C 1
ATOM 680 O O . ILE A 1 87 ? 12.818 0.044 5.911 1.00 87.00 87 ILE A O 1
ATOM 684 N N . ALA A 1 88 ? 12.979 -2.130 6.421 1.00 84.44 88 ALA A N 1
ATOM 685 C CA . ALA A 1 88 ? 14.227 -2.358 5.681 1.00 84.44 88 ALA A CA 1
ATOM 686 C C . ALA A 1 88 ? 15.362 -1.352 6.008 1.00 84.44 88 ALA A C 1
ATOM 688 O O . ALA A 1 88 ? 16.165 -1.012 5.145 1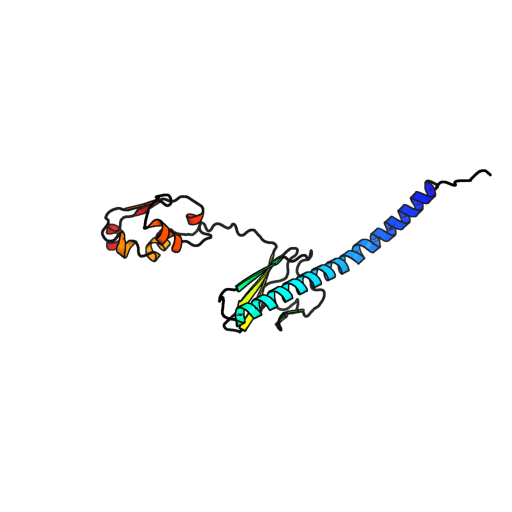.00 84.44 88 ALA A O 1
ATOM 689 N N . GLY A 1 89 ? 15.431 -0.872 7.257 1.00 83.56 89 GLY A N 1
ATOM 690 C CA . GLY A 1 89 ? 16.426 0.113 7.704 1.00 83.56 89 GLY A CA 1
ATOM 691 C C . GLY A 1 89 ? 16.093 1.573 7.368 1.00 83.56 89 GLY A C 1
ATOM 692 O O . GLY A 1 89 ? 16.843 2.460 7.761 1.00 83.56 89 GLY A O 1
ATOM 693 N N . ILE A 1 90 ? 14.970 1.832 6.693 1.00 87.44 90 ILE A N 1
ATOM 694 C CA . ILE A 1 90 ? 14.434 3.173 6.439 1.00 87.44 90 ILE A CA 1
ATOM 695 C C . ILE A 1 90 ? 13.466 3.515 7.568 1.00 87.44 90 ILE A C 1
ATOM 697 O O . ILE A 1 90 ? 12.531 2.756 7.827 1.00 87.44 90 ILE A O 1
ATOM 701 N N . THR A 1 91 ? 13.704 4.642 8.232 1.00 90.38 91 THR A N 1
ATOM 702 C CA . THR A 1 91 ? 12.857 5.164 9.307 1.00 90.38 91 THR A CA 1
ATOM 703 C C . THR A 1 91 ? 12.116 6.403 8.821 1.00 90.38 91 THR A C 1
ATOM 705 O O . THR A 1 91 ? 12.749 7.303 8.275 1.00 90.38 91 THR A O 1
ATOM 708 N N . HIS A 1 92 ? 10.803 6.456 9.040 1.00 90.00 92 HIS A N 1
ATOM 709 C CA . HIS A 1 92 ? 9.947 7.594 8.688 1.00 90.00 92 HIS A CA 1
ATOM 710 C C . HIS A 1 92 ? 8.978 7.898 9.834 1.00 90.00 92 HIS A C 1
ATOM 712 O O . HIS A 1 92 ? 8.500 6.977 10.508 1.00 90.00 92 HIS A O 1
ATOM 718 N N . LYS A 1 93 ? 8.741 9.188 10.082 1.00 89.62 93 LYS A N 1
ATOM 719 C CA . LYS A 1 93 ? 7.763 9.683 11.055 1.00 89.62 93 LYS A CA 1
ATOM 720 C C . LYS A 1 93 ? 6.537 10.231 10.361 1.00 89.62 93 LYS A C 1
ATOM 722 O O . LYS A 1 93 ? 6.625 10.782 9.271 1.00 89.62 93 LYS A O 1
ATOM 727 N N . LYS A 1 94 ? 5.414 10.240 11.068 1.00 85.19 94 LYS A N 1
ATOM 728 C CA . LYS A 1 94 ? 4.144 10.751 10.544 1.00 85.19 94 LYS A CA 1
ATOM 729 C C . LYS A 1 94 ? 4.225 12.175 9.977 1.00 85.19 94 LYS A C 1
ATOM 731 O O . LYS A 1 94 ? 3.602 12.489 8.971 1.00 85.19 94 LYS A O 1
ATOM 736 N N . LEU A 1 95 ? 4.978 13.047 10.647 1.00 85.50 95 LEU A N 1
ATOM 737 C CA . LEU A 1 95 ? 5.128 14.456 10.265 1.00 85.50 95 LEU A CA 1
ATOM 738 C C . LEU A 1 95 ? 6.270 14.701 9.270 1.00 85.50 95 LEU A C 1
ATOM 740 O O . LEU A 1 95 ? 6.477 15.845 8.857 1.00 85.50 95 LEU A O 1
ATOM 744 N N . ASP A 1 96 ? 7.019 13.664 8.897 1.00 86.00 96 ASP A N 1
ATOM 745 C CA . ASP A 1 96 ? 8.081 13.800 7.912 1.00 86.00 96 ASP A CA 1
ATOM 746 C C . ASP A 1 96 ? 7.467 13.949 6.517 1.00 86.00 96 ASP A C 1
ATOM 748 O O . ASP A 1 96 ? 6.553 13.226 6.118 1.00 86.00 96 ASP A O 1
ATOM 752 N N . SER A 1 97 ? 8.008 14.885 5.741 1.00 88.12 97 SER A N 1
ATOM 753 C CA . SER A 1 97 ? 7.698 14.981 4.313 1.00 88.12 97 SER A CA 1
ATOM 754 C C . SER A 1 97 ? 8.274 13.788 3.542 1.00 88.12 97 SER A C 1
ATOM 756 O O . SER A 1 97 ? 9.062 12.999 4.070 1.00 88.12 97 SER A O 1
ATOM 758 N N . ASP A 1 98 ? 7.907 13.680 2.268 1.00 89.50 98 ASP A N 1
ATOM 759 C CA . ASP A 1 98 ? 8.464 12.681 1.361 1.00 89.50 98 ASP A CA 1
ATOM 760 C C . ASP A 1 98 ? 10.000 12.691 1.366 1.00 89.50 98 ASP A C 1
ATOM 762 O O . ASP A 1 98 ? 10.649 13.731 1.239 1.00 89.50 98 ASP A O 1
ATOM 766 N N . THR A 1 99 ? 10.582 11.499 1.432 1.00 89.88 99 THR A N 1
ATOM 767 C CA . THR A 1 99 ? 12.027 11.264 1.329 1.00 89.88 99 THR A CA 1
ATOM 768 C C . THR A 1 99 ? 12.337 10.506 0.044 1.00 89.88 99 THR A C 1
ATOM 770 O O . THR A 1 99 ? 11.433 10.102 -0.685 1.00 89.88 99 THR A O 1
ATOM 773 N N . ASP A 1 100 ? 13.610 10.279 -0.272 1.00 87.81 100 ASP A N 1
ATOM 774 C CA . ASP A 1 100 ? 14.002 9.467 -1.434 1.00 87.81 100 ASP A CA 1
ATOM 775 C C . ASP A 1 100 ? 13.413 8.049 -1.407 1.00 87.81 100 ASP A C 1
ATOM 777 O O . ASP A 1 100 ? 13.119 7.485 -2.459 1.00 87.81 100 ASP A O 1
ATOM 781 N N . ASN A 1 101 ? 13.227 7.489 -0.210 1.00 90.75 101 ASN A N 1
ATOM 782 C CA . ASN A 1 101 ? 12.807 6.107 -0.005 1.00 90.75 101 ASN A CA 1
ATOM 783 C C . ASN A 1 101 ? 11.362 5.971 0.488 1.00 90.75 101 ASN A C 1
ATOM 785 O O . ASN A 1 101 ? 10.876 4.850 0.598 1.00 90.75 101 ASN A O 1
ATOM 789 N N . TRP A 1 102 ? 10.678 7.077 0.785 1.00 91.50 102 TRP A N 1
ATOM 790 C CA . TRP A 1 102 ? 9.321 7.078 1.325 1.00 91.50 102 TRP A CA 1
ATOM 791 C C . TRP A 1 102 ? 8.503 8.189 0.677 1.00 91.50 102 TRP A C 1
ATOM 793 O O . TRP A 1 102 ? 8.794 9.367 0.883 1.00 91.50 102 TRP A O 1
ATOM 803 N N . LYS A 1 103 ? 7.506 7.813 -0.120 1.00 91.06 103 LYS A N 1
ATOM 804 C CA . LYS A 1 103 ? 6.649 8.721 -0.883 1.00 91.06 103 LYS A CA 1
ATOM 805 C C . LYS A 1 103 ? 5.199 8.558 -0.459 1.00 91.06 103 LYS A C 1
ATOM 807 O O . LYS A 1 103 ? 4.676 7.443 -0.489 1.00 91.06 103 LYS A O 1
ATOM 812 N N . GLY A 1 104 ? 4.554 9.662 -0.108 1.00 89.38 104 GLY A N 1
ATOM 813 C CA . GLY A 1 104 ? 3.159 9.691 0.298 1.00 89.38 104 GLY A CA 1
ATOM 814 C C . GLY A 1 104 ? 2.897 9.094 1.681 1.00 89.38 104 GLY A C 1
ATOM 815 O O . GLY A 1 104 ? 3.802 8.755 2.446 1.00 89.38 104 GLY A O 1
ATOM 816 N N . ILE A 1 105 ? 1.605 8.963 1.981 1.00 89.25 105 ILE A N 1
ATOM 817 C CA . ILE A 1 105 ? 1.085 8.466 3.257 1.00 89.25 105 ILE A CA 1
ATOM 818 C C . ILE A 1 105 ? 0.215 7.224 3.038 1.00 89.25 105 ILE A C 1
ATOM 820 O O . ILE A 1 105 ? -0.502 7.153 2.032 1.00 89.25 105 ILE A O 1
ATOM 824 N N . PRO A 1 106 ? 0.216 6.255 3.969 1.00 88.94 106 PRO A N 1
ATOM 825 C CA . PRO A 1 106 ? -0.699 5.123 3.921 1.00 88.94 106 PRO A CA 1
ATOM 826 C C . PRO A 1 106 ? -2.162 5.596 3.859 1.00 88.94 106 PRO A C 1
ATOM 828 O O . PRO A 1 106 ? -2.602 6.405 4.675 1.00 88.94 106 PRO A O 1
ATOM 831 N N . LYS A 1 107 ? -2.944 5.075 2.910 1.00 90.06 107 LYS A N 1
ATOM 832 C CA . LYS A 1 107 ? -4.371 5.408 2.740 1.00 90.06 107 LYS A CA 1
ATOM 833 C C . LYS A 1 107 ? -5.287 4.265 3.161 1.00 90.06 107 LYS A C 1
ATOM 835 O O . LYS A 1 107 ? -4.887 3.101 3.086 1.00 90.06 107 LYS A O 1
ATOM 840 N N . ALA A 1 108 ? -6.507 4.575 3.597 1.00 88.81 108 ALA A N 1
ATOM 841 C CA . ALA A 1 108 ? -7.517 3.572 3.920 1.00 88.81 108 ALA A CA 1
ATOM 842 C C . ALA A 1 108 ? -7.784 2.672 2.702 1.00 88.81 108 ALA A C 1
ATOM 844 O O . ALA A 1 108 ? -8.152 3.159 1.635 1.00 88.81 108 ALA A O 1
ATOM 845 N N . GLY A 1 109 ? -7.581 1.359 2.845 1.00 86.25 109 GLY A N 1
ATOM 846 C CA . GLY A 1 109 ? -7.684 0.410 1.730 1.00 86.25 109 GLY A CA 1
ATOM 847 C C . GLY A 1 109 ? -6.715 0.696 0.576 1.00 86.25 109 GLY A C 1
ATOM 848 O O . GLY A 1 109 ? -7.022 0.361 -0.566 1.00 86.25 109 GLY A O 1
ATOM 849 N N . GLY A 1 110 ? -5.613 1.399 0.856 1.00 89.44 110 GLY A N 1
ATOM 850 C CA . GLY A 1 110 ? -4.632 1.842 -0.126 1.00 89.44 110 GLY A CA 1
ATOM 851 C C . GLY A 1 110 ? -3.709 0.739 -0.623 1.00 89.44 110 GLY A C 1
ATOM 852 O O . GLY A 1 110 ? -3.893 -0.438 -0.322 1.00 89.44 110 GLY A O 1
ATOM 853 N N . VAL A 1 111 ? -2.682 1.136 -1.368 1.00 91.31 111 VAL A N 1
ATOM 854 C CA . VAL A 1 111 ? -1.636 0.227 -1.852 1.00 91.31 111 VAL A CA 1
ATOM 855 C C . VAL A 1 111 ? -0.270 0.799 -1.513 1.00 91.31 111 VAL A C 1
ATOM 857 O O . VAL A 1 111 ? -0.025 1.990 -1.698 1.00 91.31 111 VAL A O 1
ATOM 860 N N . CYS A 1 112 ? 0.631 -0.055 -1.038 1.00 91.81 112 CYS A N 1
ATOM 861 C CA . CYS A 1 112 ? 2.053 0.244 -0.958 1.00 91.81 112 CYS A CA 1
ATOM 862 C C . CYS A 1 112 ? 2.757 -0.385 -2.160 1.00 91.81 112 CYS A C 1
ATOM 864 O O . CYS A 1 112 ? 2.850 -1.608 -2.268 1.00 91.81 112 CYS A O 1
ATOM 866 N N . GLU A 1 113 ? 3.236 0.449 -3.074 1.00 91.44 113 GLU A N 1
ATOM 867 C CA . GLU A 1 113 ? 4.113 0.026 -4.158 1.00 91.44 113 GLU A CA 1
ATOM 868 C C . GLU A 1 113 ? 5.562 0.075 -3.667 1.00 91.44 113 GLU A C 1
ATOM 870 O O . GLU A 1 113 ? 6.042 1.098 -3.181 1.00 91.44 113 GLU A O 1
ATOM 875 N N . ILE A 1 114 ? 6.251 -1.055 -3.772 1.00 91.38 114 ILE A N 1
ATOM 876 C CA . ILE A 1 114 ? 7.613 -1.245 -3.292 1.00 91.38 114 ILE A CA 1
ATOM 877 C C . ILE A 1 114 ? 8.487 -1.513 -4.507 1.00 91.38 114 ILE A C 1
ATOM 879 O O . ILE A 1 114 ? 8.264 -2.483 -5.239 1.00 91.38 114 ILE A O 1
ATOM 883 N N . SER A 1 115 ? 9.490 -0.666 -4.712 1.00 88.31 115 SER A N 1
ATOM 884 C CA . SER A 1 115 ? 10.458 -0.811 -5.797 1.00 88.31 115 SER A CA 1
ATOM 885 C C . SER A 1 115 ? 11.887 -0.896 -5.275 1.00 88.31 115 SER A C 1
ATOM 887 O O . SER A 1 115 ? 12.196 -0.455 -4.166 1.00 88.31 115 SER A O 1
ATOM 889 N N . TYR A 1 116 ? 12.772 -1.504 -6.064 1.00 84.62 116 TYR A N 1
ATOM 890 C CA . TYR A 1 116 ? 14.195 -1.589 -5.749 1.00 84.62 116 TYR A CA 1
ATOM 891 C C . TYR A 1 116 ? 14.997 -0.556 -6.537 1.00 84.62 116 TYR A C 1
ATOM 893 O O . TYR A 1 116 ? 15.046 -0.604 -7.763 1.00 84.62 116 TYR A O 1
ATOM 901 N N . ASN A 1 117 ? 15.686 0.342 -5.836 1.00 82.88 117 ASN A N 1
ATOM 902 C CA . ASN A 1 117 ? 16.661 1.242 -6.432 1.00 82.88 117 ASN A CA 1
ATOM 903 C C . ASN A 1 117 ? 18.044 0.573 -6.427 1.00 82.88 117 ASN A C 1
ATOM 905 O O . ASN A 1 117 ? 18.709 0.487 -5.390 1.00 82.88 117 ASN A O 1
ATOM 909 N N . LYS A 1 118 ? 18.487 0.115 -7.604 1.00 76.19 118 LYS A N 1
ATOM 910 C CA . LYS A 1 118 ? 19.778 -0.565 -7.783 1.00 76.19 118 LYS A CA 1
ATOM 911 C C . LYS A 1 118 ? 20.979 0.346 -7.527 1.00 76.19 118 LYS A C 1
ATOM 913 O O . LYS A 1 118 ? 21.955 -0.116 -6.945 1.00 76.19 118 LYS A O 1
ATOM 918 N N . GLU A 1 119 ? 20.916 1.610 -7.941 1.00 77.94 119 GLU A N 1
ATOM 919 C CA . GLU A 1 119 ? 22.029 2.563 -7.806 1.00 77.94 119 GLU A CA 1
ATOM 920 C C . GLU A 1 119 ? 22.350 2.841 -6.340 1.00 77.94 119 GLU A C 1
ATOM 922 O O . GLU A 1 119 ? 23.509 2.839 -5.933 1.00 77.94 119 GLU A O 1
ATOM 927 N N . LYS A 1 120 ? 21.300 3.027 -5.535 1.00 79.88 120 LYS A N 1
ATOM 928 C CA . LYS A 1 120 ? 21.413 3.287 -4.098 1.00 79.88 120 LYS A CA 1
ATOM 929 C C . LYS A 1 120 ? 21.405 2.007 -3.258 1.00 79.88 120 LYS A C 1
ATOM 931 O O . LYS A 1 120 ? 21.627 2.097 -2.056 1.00 79.88 120 LYS A O 1
ATOM 936 N N . ASN A 1 121 ? 21.148 0.834 -3.851 1.00 81.00 121 ASN A N 1
ATOM 937 C CA . ASN A 1 121 ? 20.976 -0.449 -3.150 1.00 81.00 121 ASN A CA 1
ATOM 938 C C . ASN A 1 121 ? 19.937 -0.357 -2.008 1.00 81.00 121 ASN A C 1
ATOM 940 O O . ASN A 1 121 ? 20.139 -0.872 -0.908 1.00 81.00 121 ASN A O 1
ATOM 944 N N . THR A 1 122 ? 18.832 0.350 -2.259 1.00 84.75 122 THR A N 1
ATOM 945 C CA . THR A 1 122 ? 17.756 0.607 -1.285 1.00 84.75 122 THR A CA 1
ATOM 946 C C . THR A 1 122 ? 16.386 0.344 -1.899 1.00 84.75 122 THR A C 1
ATOM 948 O O . THR A 1 122 ? 16.248 0.254 -3.115 1.00 84.75 122 THR A O 1
ATOM 951 N N . VAL A 1 123 ? 15.361 0.207 -1.059 1.00 89.06 123 VAL A N 1
ATOM 952 C CA . VAL A 1 123 ? 13.964 0.107 -1.505 1.00 89.06 123 VAL A CA 1
ATOM 953 C C . VAL A 1 123 ? 13.284 1.469 -1.441 1.00 89.06 123 VAL A C 1
ATOM 955 O O . VAL A 1 123 ? 13.647 2.305 -0.614 1.00 89.06 123 VAL A O 1
ATOM 958 N N . VAL A 1 124 ? 12.302 1.697 -2.305 1.00 90.19 124 VAL A N 1
ATOM 959 C CA . VAL A 1 124 ? 11.449 2.886 -2.281 1.00 90.19 124 VAL A CA 1
ATOM 960 C C . VAL A 1 124 ? 10.019 2.440 -2.008 1.00 90.19 124 VAL A C 1
ATOM 962 O O . VAL A 1 124 ? 9.501 1.559 -2.692 1.00 90.19 124 VAL A O 1
ATOM 965 N N . PHE A 1 125 ? 9.404 3.046 -0.997 1.00 91.81 125 PHE A N 1
ATOM 966 C CA . PHE A 1 125 ? 8.005 2.873 -0.631 1.00 91.81 125 PHE A CA 1
ATOM 967 C C . PHE A 1 125 ? 7.180 3.993 -1.244 1.00 91.81 125 PHE A C 1
ATOM 969 O O . PHE A 1 125 ? 7.475 5.167 -1.025 1.00 91.81 125 PHE A O 1
ATOM 976 N N . ASN A 1 126 ? 6.141 3.633 -1.983 1.00 92.38 126 ASN A N 1
ATOM 977 C CA . ASN A 1 126 ? 5.213 4.568 -2.593 1.00 92.38 126 ASN A CA 1
ATOM 978 C C . ASN A 1 126 ? 3.792 4.240 -2.129 1.00 92.38 126 ASN A C 1
ATOM 980 O O . ASN A 1 126 ? 3.172 3.279 -2.589 1.00 92.38 126 ASN A O 1
ATOM 984 N N . TRP A 1 127 ? 3.306 5.017 -1.164 1.00 90.69 127 TRP A N 1
ATOM 985 C CA . TRP A 1 127 ? 2.003 4.838 -0.540 1.00 90.69 127 TRP A CA 1
ATOM 986 C C . TRP A 1 127 ? 0.938 5.584 -1.337 1.00 90.69 127 TRP A C 1
ATOM 988 O O . TRP A 1 127 ? 0.943 6.813 -1.429 1.00 90.69 127 TRP A O 1
ATOM 998 N N . LYS A 1 128 ? 0.011 4.826 -1.917 1.00 87.00 128 LYS A N 1
ATOM 999 C CA . LYS A 1 128 ? -1.047 5.330 -2.792 1.00 87.00 128 LYS A CA 1
ATOM 1000 C C . LYS A 1 128 ? -2.421 5.070 -2.174 1.00 87.00 128 LYS A C 1
ATOM 1002 O O . LYS A 1 128 ? -2.591 4.211 -1.305 1.00 87.00 128 LYS A O 1
ATOM 1007 N N . GLY A 1 129 ? -3.417 5.817 -2.655 1.00 82.00 129 GLY A N 1
ATOM 1008 C CA . GLY A 1 129 ? -4.832 5.517 -2.418 1.00 82.00 129 GLY A CA 1
ATOM 1009 C C . GLY A 1 129 ? -5.210 4.107 -2.875 1.00 82.00 129 GLY A C 1
ATOM 1010 O O . GLY A 1 129 ? -4.399 3.411 -3.490 1.00 82.00 129 GLY A O 1
ATOM 1011 N N . SER A 1 130 ? -6.445 3.680 -2.577 1.00 67.31 130 SER A N 1
ATOM 1012 C CA . SER A 1 130 ? -6.990 2.435 -3.142 1.00 67.31 130 SER A CA 1
ATOM 1013 C C . SER A 1 130 ? -6.726 2.413 -4.638 1.00 67.31 130 SER A C 1
ATOM 1015 O O . SER A 1 130 ? -6.774 3.491 -5.233 1.00 67.31 130 SER A O 1
ATOM 1017 N N . LYS A 1 131 ? -6.482 1.234 -5.231 1.00 57.41 131 LYS A N 1
ATOM 1018 C CA . LYS A 1 131 ? -6.334 1.076 -6.685 1.00 57.41 131 LYS A CA 1
ATOM 1019 C C . LYS A 1 131 ? -7.467 1.823 -7.380 1.00 57.41 131 LYS A C 1
ATOM 1021 O O . LYS A 1 131 ? -8.565 1.303 -7.537 1.00 57.41 131 LYS A O 1
ATOM 1026 N N . THR A 1 132 ? -7.205 3.059 -7.784 1.00 48.16 132 THR A N 1
ATOM 1027 C CA . THR A 1 132 ? -7.891 3.620 -8.927 1.00 48.16 132 THR A CA 1
ATOM 1028 C C . THR A 1 132 ? -7.352 2.726 -10.014 1.00 48.16 132 THR A C 1
ATOM 1030 O O . THR A 1 132 ? -6.148 2.760 -10.266 1.00 48.16 132 THR A O 1
ATOM 1033 N N . GLU A 1 133 ? -8.174 1.805 -10.518 1.00 50.00 133 GLU A N 1
ATOM 1034 C CA . GLU A 1 133 ? -7.845 1.092 -11.741 1.00 50.00 133 GLU A CA 1
ATOM 1035 C C . GLU A 1 133 ? -7.394 2.170 -12.722 1.00 50.00 133 GLU A C 1
ATOM 1037 O O . GLU A 1 133 ? -8.204 2.976 -13.180 1.00 50.00 133 GLU A O 1
ATOM 1042 N N . GLU A 1 134 ? -6.085 2.266 -12.956 1.00 47.69 134 GLU A N 1
ATOM 1043 C CA . GLU A 1 134 ? -5.502 3.182 -13.924 1.00 47.69 134 GLU A CA 1
ATOM 1044 C C . GLU A 1 134 ? -5.833 2.611 -15.308 1.00 47.69 134 GLU A C 1
ATOM 1046 O O . GLU A 1 134 ? -4.986 2.137 -16.054 1.00 47.69 134 GLU A O 1
ATOM 1051 N N . SER A 1 135 ? -7.118 2.635 -15.642 1.00 54.28 135 SER A N 1
ATOM 1052 C CA . SER A 1 135 ? -7.641 2.545 -16.995 1.00 54.28 135 SER A CA 1
ATOM 1053 C C . SER A 1 135 ? -7.676 3.937 -17.629 1.00 54.28 135 SER A C 1
ATOM 1055 O O . SER A 1 135 ? -8.491 4.207 -18.511 1.00 54.28 135 SER A O 1
ATOM 1057 N N . THR A 1 136 ? -6.800 4.849 -17.189 1.00 59.56 136 THR A N 1
ATOM 1058 C CA . THR A 1 136 ? -6.631 6.145 -17.840 1.00 59.56 136 THR A CA 1
ATOM 1059 C C . THR A 1 136 ? -5.936 5.900 -19.170 1.00 59.56 136 THR A C 1
ATOM 1061 O O . THR A 1 136 ? -4.711 5.922 -19.271 1.00 59.56 136 THR A O 1
ATOM 1064 N N . ILE A 1 137 ? -6.748 5.604 -20.181 1.00 74.06 137 ILE A N 1
ATOM 1065 C CA . ILE A 1 137 ? -6.342 5.612 -21.576 1.00 74.06 137 ILE A CA 1
ATOM 1066 C C . ILE A 1 137 ? -5.746 6.994 -21.858 1.00 74.06 137 ILE A C 1
ATOM 1068 O O . ILE A 1 137 ? -6.389 8.017 -21.618 1.00 74.06 137 ILE A O 1
ATOM 1072 N N . ASP A 1 138 ? -4.515 7.029 -22.355 1.00 73.44 138 ASP A N 1
ATOM 1073 C CA . ASP A 1 138 ? -3.874 8.256 -22.796 1.00 73.44 138 ASP A CA 1
ATOM 1074 C C . ASP A 1 138 ? -4.403 8.657 -24.182 1.00 73.44 138 ASP A C 1
ATOM 1076 O O . ASP A 1 138 ? -4.098 8.042 -25.213 1.00 73.44 138 ASP A O 1
ATOM 1080 N N . PHE A 1 139 ? -5.202 9.725 -24.194 1.00 77.88 139 PHE A N 1
ATOM 1081 C CA . PHE A 1 139 ? -5.765 10.334 -25.400 1.00 77.88 139 PHE A CA 1
ATOM 1082 C C . PHE A 1 139 ? -4.799 11.306 -26.096 1.00 77.88 139 PHE A C 1
ATOM 1084 O O . PHE A 1 139 ? -5.109 11.772 -27.190 1.00 77.88 139 PHE A O 1
ATOM 1091 N N . SER A 1 140 ? -3.654 11.634 -25.485 1.00 76.12 140 SER A N 1
ATOM 1092 C CA . SER A 1 140 ? -2.671 12.573 -26.050 1.00 76.12 140 SER A CA 1
ATOM 1093 C C . SER A 1 140 ? -1.670 11.915 -27.006 1.00 76.12 140 SER A C 1
ATOM 1095 O O . SER A 1 140 ? -0.981 12.604 -27.762 1.00 76.12 140 SER A O 1
ATOM 1097 N N . SER A 1 141 ? -1.622 10.582 -27.012 1.00 74.38 141 SER A N 1
ATOM 1098 C CA . SER A 1 141 ? -0.757 9.793 -27.887 1.00 74.38 141 SER A CA 1
ATOM 1099 C C . SER A 1 141 ? -0.910 10.115 -29.385 1.00 74.38 141 SER A C 1
ATOM 1101 O O . SER A 1 141 ? -2.009 10.218 -29.930 1.00 74.38 141 SER A O 1
ATOM 1103 N N . SER A 1 142 ? 0.231 10.250 -30.074 1.00 81.06 142 SER A N 1
ATOM 1104 C CA . SER A 1 142 ? 0.305 10.633 -31.488 1.00 81.06 142 SER A CA 1
ATOM 1105 C C . SER A 1 142 ? 0.957 9.544 -32.332 1.00 81.06 142 SER A C 1
ATOM 1107 O O . SER A 1 142 ? 2.130 9.206 -32.157 1.00 81.06 142 SER A O 1
ATOM 1109 N N . LEU A 1 143 ? 0.214 9.048 -33.321 1.00 86.12 143 LEU A N 1
ATOM 1110 C CA . LEU A 1 143 ? 0.696 8.032 -34.255 1.00 86.12 143 LEU A CA 1
ATOM 1111 C C . LEU A 1 143 ? 1.858 8.537 -35.126 1.00 86.12 143 LEU A C 1
ATOM 1113 O O . LEU A 1 143 ? 2.716 7.753 -35.519 1.00 86.12 143 LEU A O 1
ATOM 1117 N N . HIS A 1 144 ? 1.935 9.848 -35.378 1.00 85.00 144 HIS A N 1
ATOM 1118 C CA . HIS A 1 144 ? 3.060 10.455 -36.095 1.00 85.00 144 HIS A CA 1
ATOM 1119 C C . HIS A 1 144 ? 4.391 10.264 -35.360 1.00 85.00 144 HIS A C 1
ATOM 1121 O O . HIS A 1 144 ? 5.414 10.026 -35.997 1.00 85.00 144 HIS A O 1
ATOM 1127 N N . ILE A 1 145 ? 4.382 10.361 -34.027 1.00 83.75 145 ILE A N 1
ATOM 1128 C CA . ILE A 1 145 ? 5.588 10.194 -33.208 1.00 83.75 145 ILE A CA 1
ATOM 1129 C C . ILE A 1 145 ? 6.037 8.734 -33.254 1.00 83.75 145 ILE A C 1
ATOM 1131 O O . ILE A 1 145 ? 7.197 8.464 -33.558 1.00 83.75 145 ILE A O 1
ATOM 1135 N N . ALA A 1 146 ? 5.105 7.798 -33.052 1.00 87.69 146 ALA A N 1
ATOM 1136 C CA . ALA A 1 146 ? 5.384 6.369 -33.179 1.00 87.69 146 ALA A CA 1
ATOM 1137 C C . ALA A 1 146 ? 5.937 6.020 -34.573 1.00 87.69 146 ALA A C 1
ATOM 1139 O O . ALA A 1 146 ? 6.897 5.261 -34.694 1.00 87.69 146 ALA A O 1
ATOM 1140 N N . LEU A 1 147 ? 5.385 6.626 -35.629 1.00 88.81 147 LEU A N 1
ATOM 1141 C CA . LEU A 1 147 ? 5.825 6.415 -37.006 1.00 88.81 147 LEU A CA 1
ATOM 1142 C C . LEU A 1 147 ? 7.235 6.950 -37.269 1.00 88.81 147 LEU A C 1
ATOM 1144 O O . LEU A 1 147 ? 8.039 6.236 -37.869 1.00 88.81 147 LEU A O 1
ATOM 1148 N N . ASN A 1 148 ? 7.567 8.142 -36.774 1.00 86.50 148 ASN A N 1
ATOM 1149 C CA . ASN A 1 148 ? 8.927 8.678 -36.857 1.00 86.50 148 ASN A CA 1
ATOM 1150 C C . ASN A 1 148 ? 9.927 7.794 -36.098 1.00 86.50 148 ASN A C 1
ATOM 1152 O O . ASN A 1 148 ? 10.987 7.473 -36.629 1.00 86.50 148 ASN A O 1
ATOM 1156 N N . ASN A 1 149 ? 9.571 7.345 -34.892 1.00 88.12 149 ASN A N 1
ATOM 1157 C CA . ASN A 1 149 ? 10.454 6.536 -34.047 1.00 88.12 149 ASN A CA 1
ATOM 1158 C C . ASN A 1 149 ? 10.638 5.104 -34.570 1.00 88.12 149 ASN A C 1
ATOM 1160 O O . ASN A 1 149 ? 11.684 4.499 -34.361 1.00 88.12 149 ASN A O 1
ATOM 1164 N N . SER A 1 150 ? 9.647 4.566 -35.287 1.00 88.94 150 SER A N 1
ATOM 1165 C CA . SER A 1 150 ? 9.695 3.205 -35.843 1.00 88.94 150 SER A CA 1
ATOM 1166 C C . SER A 1 150 ? 10.735 3.017 -36.956 1.00 88.94 150 SER A C 1
ATOM 1168 O O . SER A 1 150 ? 11.000 1.887 -37.367 1.00 88.94 150 SER A O 1
ATOM 1170 N N . GLY A 1 151 ? 11.277 4.110 -37.508 1.00 87.12 151 GLY A N 1
ATOM 1171 C CA . GLY A 1 151 ? 12.194 4.077 -38.650 1.00 87.12 151 GLY A CA 1
ATOM 1172 C C . GLY A 1 151 ? 11.550 3.606 -39.962 1.00 87.12 151 GLY A C 1
ATOM 1173 O O . GLY A 1 151 ? 12.253 3.413 -40.954 1.00 87.12 151 GLY A O 1
ATOM 1174 N N . LEU A 1 152 ? 10.226 3.414 -40.007 1.00 89.50 152 LEU A N 1
ATOM 1175 C CA . LEU A 1 152 ? 9.514 2.958 -41.206 1.00 89.50 152 LEU A CA 1
ATOM 1176 C C . LEU A 1 152 ? 9.587 3.968 -42.351 1.00 89.50 152 LEU A C 1
ATOM 1178 O O . LEU A 1 152 ? 9.714 3.572 -43.509 1.00 89.50 152 LEU A O 1
ATOM 1182 N N . LEU A 1 153 ? 9.534 5.261 -42.024 1.00 86.19 153 LEU A N 1
ATOM 1183 C CA . LEU A 1 153 ? 9.573 6.345 -43.008 1.00 86.19 153 LEU A CA 1
ATOM 1184 C C . LEU A 1 153 ? 10.906 6.427 -43.755 1.00 86.19 153 LEU A C 1
ATOM 1186 O O . LEU A 1 153 ? 10.937 6.789 -44.929 1.00 86.19 153 LEU A O 1
ATOM 1190 N N . ASP A 1 154 ? 11.987 6.052 -43.076 1.00 86.19 154 ASP A N 1
ATOM 1191 C CA . ASP A 1 154 ? 13.343 6.108 -43.618 1.00 86.19 154 ASP A CA 1
ATOM 1192 C C . ASP A 1 154 ? 13.758 4.795 -44.300 1.00 86.19 154 ASP A C 1
ATOM 1194 O O . ASP A 1 154 ? 14.842 4.726 -44.865 1.00 86.19 154 ASP A O 1
ATOM 1198 N N . ASN A 1 155 ? 12.907 3.760 -44.262 1.00 84.75 155 ASN A N 1
ATOM 1199 C CA . ASN A 1 155 ? 13.184 2.445 -44.844 1.00 84.75 155 ASN A CA 1
ATOM 1200 C C . ASN A 1 155 ? 12.037 1.970 -45.756 1.00 84.75 155 ASN A C 1
ATOM 1202 O O . ASN A 1 155 ? 12.036 2.206 -46.959 1.00 84.75 155 ASN A O 1
ATOM 1206 N N . GLU A 1 156 ? 11.027 1.295 -45.199 1.00 84.62 156 GLU A N 1
ATOM 1207 C CA . GLU A 1 156 ? 9.963 0.622 -45.970 1.00 84.62 156 GLU A CA 1
ATOM 1208 C C . GLU A 1 156 ? 9.072 1.593 -46.757 1.00 84.62 156 GLU A C 1
ATOM 1210 O O . GLU A 1 156 ? 8.554 1.263 -47.830 1.00 84.62 156 GLU A O 1
ATOM 1215 N N . LEU A 1 157 ? 8.902 2.802 -46.227 1.00 84.38 157 LEU A N 1
ATOM 1216 C CA . LEU A 1 157 ? 8.104 3.863 -46.832 1.00 84.38 157 LEU A CA 1
ATOM 1217 C C . LEU A 1 157 ? 8.967 4.889 -47.570 1.00 84.38 157 LEU A C 1
ATOM 1219 O O . LEU A 1 157 ? 8.431 5.847 -48.139 1.00 84.38 157 LEU A O 1
ATOM 1223 N N . GLU A 1 158 ? 10.281 4.661 -47.636 1.00 79.88 158 GLU A N 1
ATOM 1224 C CA . GLU A 1 158 ? 11.196 5.564 -48.307 1.00 79.88 158 GLU A CA 1
ATOM 1225 C C . GLU A 1 158 ? 10.774 5.716 -49.780 1.00 79.88 158 GLU A C 1
ATOM 1227 O O . GLU A 1 158 ? 10.598 4.753 -50.529 1.00 79.88 158 GLU A O 1
ATOM 1232 N N . ASN A 1 159 ? 10.568 6.962 -50.208 1.00 77.00 159 ASN A N 1
ATOM 1233 C CA . ASN A 1 159 ? 10.184 7.331 -51.576 1.00 77.00 159 ASN A CA 1
ATOM 1234 C C . ASN A 1 159 ? 8.754 6.935 -52.009 1.00 77.00 159 ASN A C 1
ATOM 1236 O O . ASN A 1 159 ? 8.388 7.121 -53.178 1.00 77.00 159 ASN A O 1
ATOM 1240 N N . LYS A 1 160 ? 7.890 6.487 -51.087 1.00 82.38 160 LYS A N 1
ATOM 1241 C CA . LYS A 1 160 ? 6.452 6.322 -51.359 1.00 82.38 160 LYS A CA 1
ATOM 1242 C C . LYS A 1 160 ? 5.762 7.683 -51.476 1.00 82.38 160 LYS A C 1
ATOM 1244 O O . LYS A 1 160 ? 5.966 8.586 -50.676 1.00 82.38 160 LYS A O 1
ATOM 1249 N N . THR A 1 161 ? 4.931 7.864 -52.505 1.00 82.00 161 THR A N 1
ATOM 1250 C CA . THR A 1 161 ? 4.213 9.144 -52.693 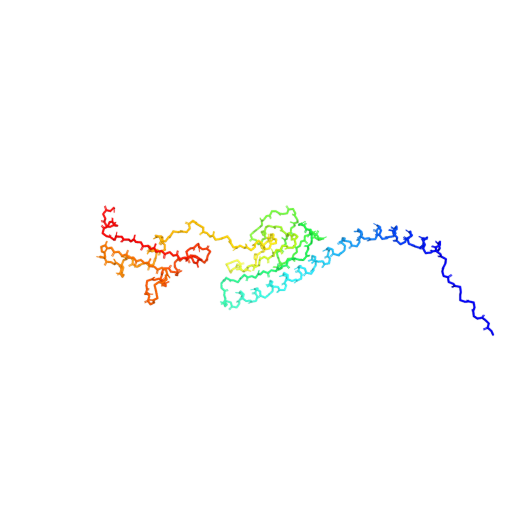1.00 82.00 161 THR A CA 1
ATOM 1251 C C . THR A 1 161 ? 2.986 9.236 -51.791 1.00 82.00 161 THR A C 1
ATOM 1253 O O . THR A 1 161 ? 2.727 10.288 -51.223 1.00 82.00 161 THR A O 1
ATOM 1256 N N . PHE A 1 162 ? 2.262 8.133 -51.640 1.00 86.12 162 PHE A N 1
ATOM 1257 C CA . PHE A 1 162 ? 1.152 7.991 -50.710 1.00 86.12 162 PHE A CA 1
ATOM 1258 C C . PHE A 1 162 ? 1.250 6.613 -50.075 1.00 86.12 162 PHE A C 1
ATOM 1260 O O . PHE A 1 162 ? 1.648 5.657 -50.749 1.00 86.12 162 PHE A O 1
ATOM 1267 N N . PHE A 1 163 ? 0.926 6.526 -48.794 1.00 89.31 163 PHE A N 1
ATOM 1268 C CA . PHE A 1 163 ? 0.864 5.266 -48.073 1.00 89.31 163 PHE A CA 1
ATOM 1269 C C . PHE A 1 163 ? -0.263 5.309 -47.052 1.00 89.31 163 PHE A C 1
ATOM 1271 O O . PHE A 1 163 ? -0.611 6.372 -46.539 1.00 89.31 163 PHE A O 1
ATOM 1278 N N . GLU A 1 164 ? -0.807 4.137 -46.765 1.00 90.00 164 GLU A N 1
ATOM 1279 C CA . GLU A 1 164 ? -1.813 3.939 -45.738 1.00 90.00 164 GLU A CA 1
ATOM 1280 C C . GLU A 1 164 ? -1.351 2.825 -44.806 1.00 90.00 164 GLU A C 1
ATOM 1282 O O . GLU A 1 164 ? -0.815 1.810 -45.258 1.00 90.00 164 GLU A O 1
ATOM 1287 N N . ILE A 1 165 ? -1.533 3.030 -43.506 1.00 90.38 165 ILE A N 1
ATOM 1288 C CA . ILE A 1 165 ? -1.278 2.022 -42.483 1.00 90.38 165 ILE A CA 1
ATOM 1289 C C . ILE A 1 165 ? -2.560 1.844 -41.689 1.00 90.38 165 ILE A C 1
ATOM 1291 O O . ILE A 1 165 ? -3.022 2.788 -41.053 1.00 90.38 165 ILE A O 1
ATOM 1295 N N . ASP A 1 166 ? -3.096 0.630 -41.698 1.00 89.94 166 ASP A N 1
ATOM 1296 C CA . ASP A 1 166 ? -4.269 0.247 -40.920 1.00 89.94 166 ASP A CA 1
ATOM 1297 C C . ASP A 1 166 ? -3.856 -0.709 -39.792 1.00 89.94 166 ASP A C 1
ATOM 1299 O O . ASP A 1 166 ? -3.200 -1.726 -40.027 1.00 89.94 166 ASP A O 1
ATOM 1303 N N . SER A 1 167 ? -4.258 -0.392 -38.561 1.00 90.12 167 SER A N 1
ATOM 1304 C CA . SER A 1 167 ? -4.007 -1.196 -37.355 1.00 90.12 167 SER A CA 1
ATOM 1305 C C . SER A 1 167 ? -4.529 -2.642 -37.403 1.00 90.12 167 SER A C 1
ATOM 1307 O O . SER A 1 167 ? -4.056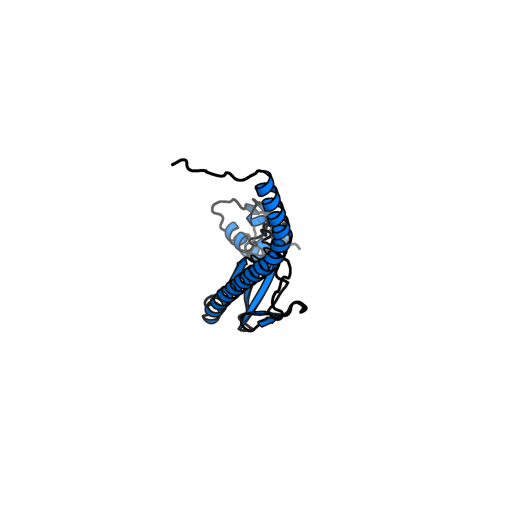 -3.480 -36.628 1.00 90.12 167 SER A O 1
ATOM 1309 N N . LYS A 1 168 ? -5.500 -2.932 -38.279 1.00 90.56 168 LYS A N 1
ATOM 1310 C CA . LYS A 1 168 ? -6.150 -4.236 -38.497 1.00 90.56 168 LYS A CA 1
ATOM 1311 C C . LYS A 1 168 ? -5.625 -4.966 -39.736 1.00 90.56 168 LYS A C 1
ATOM 1313 O O . LYS A 1 168 ? -6.168 -6.007 -40.089 1.00 90.56 168 LYS A O 1
ATOM 1318 N N . CYS A 1 169 ? -4.603 -4.438 -40.408 1.00 87.56 169 CYS A N 1
ATOM 1319 C CA . CYS A 1 169 ? -4.034 -5.076 -41.590 1.00 87.56 169 CYS A CA 1
ATOM 1320 C C . CYS A 1 169 ? -3.287 -6.368 -41.214 1.00 87.56 169 CYS A C 1
ATOM 1322 O O . CYS A 1 169 ? -2.142 -6.340 -40.747 1.00 87.56 169 CYS A O 1
ATOM 1324 N N . ASP A 1 170 ? -3.947 -7.507 -41.421 1.00 85.06 170 ASP A N 1
ATOM 1325 C CA . ASP A 1 170 ? -3.377 -8.831 -41.189 1.00 85.06 170 ASP A CA 1
ATOM 1326 C C . ASP A 1 170 ? -2.187 -9.089 -42.128 1.00 85.06 170 ASP A C 1
ATOM 1328 O O . ASP A 1 170 ? -2.240 -8.837 -43.331 1.00 85.06 170 ASP A O 1
ATOM 1332 N N . GLY A 1 171 ? -1.082 -9.592 -41.571 1.00 84.25 171 GLY A N 1
ATOM 1333 C CA . GLY A 1 171 ? 0.150 -9.857 -42.325 1.00 84.25 171 GLY A CA 1
ATOM 1334 C C . GLY A 1 171 ? 1.029 -8.629 -42.596 1.00 84.25 171 GLY A C 1
ATOM 1335 O O . GLY A 1 171 ? 2.060 -8.758 -43.254 1.00 84.25 171 GLY A O 1
ATOM 1336 N N . SER A 1 172 ? 0.676 -7.449 -42.074 1.00 86.56 172 SER A N 1
ATOM 1337 C CA . SER A 1 172 ? 1.518 -6.255 -42.181 1.00 86.56 172 SER A CA 1
ATOM 1338 C C . SER A 1 172 ? 2.845 -6.413 -41.419 1.00 86.56 172 SER A C 1
ATOM 1340 O O . SER A 1 172 ? 2.849 -6.635 -40.209 1.00 86.56 172 SER A O 1
ATOM 1342 N N . THR A 1 173 ? 3.968 -6.115 -42.075 1.00 89.69 173 THR A N 1
ATOM 1343 C CA . THR A 1 173 ? 5.296 -5.972 -41.442 1.00 89.69 173 THR A CA 1
ATOM 1344 C C . THR A 1 173 ? 5.483 -4.647 -40.693 1.00 89.69 173 THR A C 1
ATOM 1346 O O . THR A 1 173 ? 6.341 -4.550 -39.819 1.00 89.69 173 THR A O 1
ATOM 1349 N N . MET A 1 174 ? 4.660 -3.636 -40.996 1.00 89.25 174 MET A N 1
ATOM 1350 C CA . MET A 1 174 ? 4.769 -2.266 -40.472 1.00 89.25 174 MET A CA 1
ATOM 1351 C C . MET A 1 174 ? 4.052 -2.065 -39.127 1.00 89.25 174 MET A C 1
ATOM 1353 O O . MET A 1 174 ? 4.609 -1.484 -38.199 1.00 89.25 174 MET A O 1
ATOM 1357 N N . VAL A 1 175 ? 2.819 -2.566 -38.995 1.00 90.31 175 VAL A N 1
ATOM 1358 C CA . VAL A 1 175 ? 1.999 -2.453 -37.771 1.00 90.31 175 VAL A CA 1
ATOM 1359 C C . VAL A 1 175 ? 2.711 -2.960 -36.503 1.00 90.31 175 VAL A C 1
ATOM 1361 O O . VAL A 1 175 ? 2.648 -2.251 -35.500 1.00 90.31 175 VAL A O 1
ATOM 1364 N N . PRO A 1 176 ? 3.412 -4.115 -36.493 1.00 90.75 176 PRO A N 1
ATOM 1365 C CA . PRO A 1 176 ? 4.154 -4.556 -35.309 1.00 90.75 176 PRO A CA 1
ATOM 1366 C C . PRO A 1 176 ? 5.237 -3.559 -34.880 1.00 90.75 176 PRO A C 1
ATOM 1368 O O . PRO A 1 176 ? 5.283 -3.181 -33.712 1.00 90.75 176 PRO A O 1
ATOM 1371 N N . LYS A 1 177 ? 6.023 -3.042 -35.836 1.00 90.62 177 LYS A N 1
ATOM 1372 C CA . LYS A 1 177 ? 7.067 -2.034 -35.584 1.00 90.62 177 LYS A CA 1
ATOM 1373 C C . LYS A 1 177 ? 6.502 -0.728 -35.026 1.00 90.62 177 LYS A C 1
ATOM 1375 O O . LYS A 1 177 ? 7.155 -0.067 -34.231 1.00 90.62 177 LYS A O 1
ATOM 1380 N N . LEU A 1 178 ? 5.284 -0.356 -35.422 1.00 89.31 178 LEU A N 1
ATOM 1381 C CA . LEU A 1 178 ? 4.573 0.789 -34.850 1.00 89.31 178 LEU A CA 1
ATOM 1382 C C . LEU A 1 178 ? 4.087 0.520 -33.429 1.00 89.31 178 LEU A C 1
ATOM 1384 O O . LEU A 1 178 ? 4.269 1.368 -32.565 1.00 89.31 178 LEU A O 1
ATOM 1388 N N . LYS A 1 179 ? 3.493 -0.651 -33.174 1.00 88.56 179 LYS A N 1
ATOM 1389 C CA . LYS A 1 179 ? 3.003 -1.023 -31.839 1.00 88.56 179 LYS A CA 1
ATOM 1390 C C . LYS A 1 179 ? 4.121 -1.072 -30.800 1.00 88.56 179 LYS A C 1
ATOM 1392 O O . LYS A 1 179 ? 3.884 -0.687 -29.665 1.00 88.56 179 LYS A O 1
ATOM 1397 N N . GLU A 1 180 ? 5.335 -1.455 -31.192 1.00 90.75 180 GLU A N 1
ATOM 1398 C CA . GLU A 1 180 ? 6.523 -1.389 -30.325 1.00 90.75 180 GLU A CA 1
ATOM 1399 C C . GLU A 1 180 ? 6.866 0.039 -29.865 1.00 90.75 180 GLU A C 1
ATOM 1401 O O . GLU A 1 180 ? 7.483 0.209 -28.818 1.00 90.75 180 GLU A O 1
ATOM 1406 N N . GLN A 1 181 ? 6.457 1.062 -30.623 1.00 89.69 181 GLN A N 1
ATOM 1407 C CA . GLN A 1 181 ? 6.688 2.478 -30.31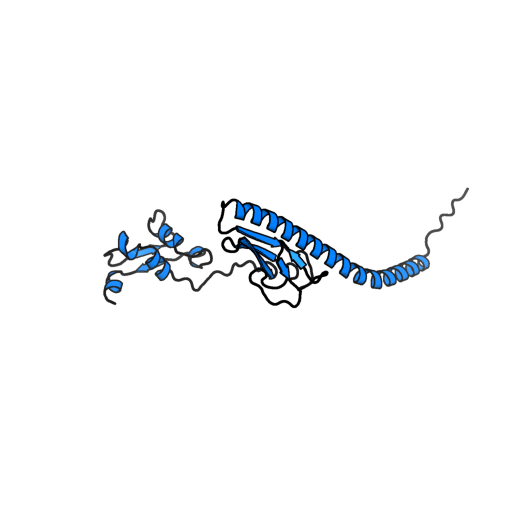1 1.00 89.69 181 GLN A CA 1
ATOM 1408 C C . GLN A 1 181 ? 5.477 3.163 -29.659 1.00 89.69 181 GLN A C 1
ATOM 1410 O O . GLN A 1 181 ? 5.538 4.354 -29.354 1.00 89.69 181 GLN A O 1
ATOM 1415 N N . ILE A 1 182 ? 4.364 2.447 -29.475 1.00 87.75 182 ILE A N 1
ATOM 1416 C CA . ILE A 1 182 ? 3.139 2.966 -28.862 1.00 87.75 182 ILE A CA 1
ATOM 1417 C C . ILE A 1 182 ? 3.089 2.487 -27.412 1.00 87.75 182 ILE A C 1
ATOM 1419 O O . ILE A 1 182 ? 3.080 1.289 -27.137 1.00 87.75 182 ILE A O 1
ATOM 1423 N N . GLU A 1 183 ? 2.998 3.427 -26.474 1.00 84.38 183 GLU A N 1
ATOM 1424 C CA . GLU A 1 183 ? 2.891 3.105 -25.052 1.00 84.38 183 GLU A CA 1
ATOM 1425 C C . GLU A 1 183 ? 1.648 2.259 -24.741 1.00 84.38 183 GLU A C 1
ATOM 1427 O O . GLU A 1 183 ? 0.568 2.478 -25.289 1.00 84.38 183 GLU A O 1
ATOM 1432 N N . ASN A 1 184 ? 1.761 1.321 -23.797 1.00 82.25 184 ASN A N 1
ATOM 1433 C CA . ASN A 1 184 ? 0.666 0.408 -23.442 1.00 82.25 184 ASN A CA 1
ATOM 1434 C C . ASN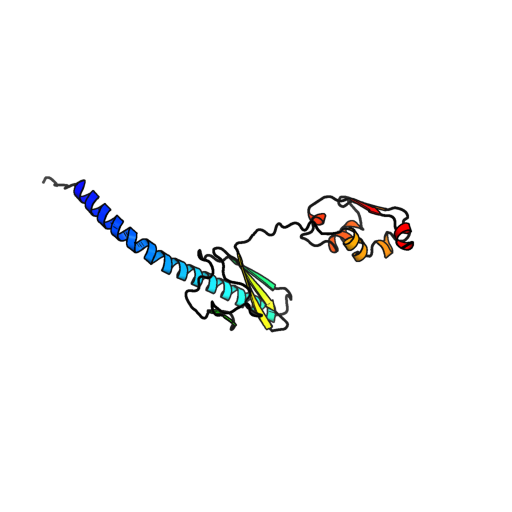 A 1 184 ? -0.632 1.123 -23.039 1.00 82.25 184 ASN A C 1
ATOM 1436 O O . ASN A 1 184 ? -1.705 0.594 -23.294 1.00 82.25 184 ASN A O 1
ATOM 1440 N N . LYS A 1 185 ? -0.536 2.312 -22.431 1.00 81.75 185 LYS A N 1
ATOM 1441 C CA . LYS A 1 185 ? -1.694 3.105 -21.988 1.00 81.75 185 LYS A CA 1
ATOM 1442 C C . LYS A 1 185 ? -2.314 3.956 -23.106 1.00 81.75 185 LYS A C 1
ATOM 1444 O O . LYS A 1 185 ? -3.368 4.544 -22.896 1.00 81.75 185 LYS A O 1
ATOM 1449 N N . SER A 1 186 ? -1.687 4.048 -24.280 1.00 84.88 186 SER A N 1
ATOM 1450 C CA . SER A 1 186 ? -2.173 4.853 -25.406 1.00 84.88 186 SER A CA 1
ATOM 1451 C C . SER A 1 186 ? -3.517 4.350 -25.937 1.00 84.88 186 SER A C 1
ATOM 1453 O O . SER A 1 186 ? -3.715 3.148 -26.130 1.00 84.88 186 SER A O 1
ATOM 1455 N N . LEU A 1 187 ? -4.406 5.280 -26.311 1.00 85.12 187 LEU A N 1
ATOM 1456 C CA . LEU A 1 187 ? -5.633 4.976 -27.064 1.00 85.12 187 LEU A CA 1
ATOM 1457 C C . LEU A 1 187 ? -5.367 4.107 -28.308 1.00 85.12 187 LEU A C 1
ATOM 1459 O O . LEU A 1 187 ? -6.194 3.268 -28.665 1.00 85.12 187 LEU A O 1
ATOM 1463 N N . LEU A 1 188 ? -4.206 4.262 -28.951 1.00 87.88 188 LEU A N 1
ATOM 1464 C CA . LEU A 1 188 ? -3.832 3.535 -30.167 1.00 87.88 188 LEU A CA 1
ATOM 1465 C C . LEU A 1 188 ? -3.657 2.022 -29.944 1.00 87.88 188 LEU A C 1
ATOM 1467 O O . LEU A 1 188 ? -3.716 1.264 -30.913 1.00 87.88 188 LEU A O 1
ATOM 1471 N N . ASN A 1 189 ? -3.482 1.579 -28.693 1.00 86.25 189 ASN A N 1
ATOM 1472 C CA . ASN A 1 189 ? -3.447 0.162 -28.314 1.00 86.25 189 ASN A CA 1
ATOM 1473 C C . ASN A 1 189 ? -4.825 -0.406 -27.937 1.00 86.25 189 ASN A C 1
ATOM 1475 O O . ASN A 1 189 ? -4.990 -1.624 -27.863 1.00 86.25 189 ASN A O 1
ATOM 1479 N N . HIS A 1 190 ? -5.826 0.454 -27.744 1.00 81.88 190 HIS A N 1
ATOM 1480 C CA . HIS A 1 190 ? -7.171 0.065 -27.311 1.00 81.88 190 HIS A CA 1
ATOM 1481 C C . HIS A 1 190 ? -8.255 0.305 -28.375 1.00 81.88 190 HIS A C 1
ATOM 1483 O O . HIS A 1 190 ? -9.376 -0.180 -28.229 1.00 81.88 190 HIS A O 1
ATOM 1489 N N . GLY A 1 191 ? -7.931 1.021 -29.454 1.00 77.19 191 GLY A N 1
ATOM 1490 C CA . GLY A 1 191 ? -8.821 1.308 -30.578 1.00 77.19 191 GLY A CA 1
ATOM 1491 C C . GLY A 1 191 ? -8.328 0.753 -31.916 1.00 77.19 191 GLY A C 1
ATOM 1492 O O . GLY A 1 191 ? -7.268 0.143 -32.021 1.00 77.19 191 GLY A O 1
ATOM 1493 N N . THR A 1 192 ? -9.124 0.972 -32.963 1.00 86.19 192 THR A N 1
ATOM 1494 C CA . THR A 1 192 ? -8.709 0.773 -34.362 1.00 86.19 192 THR A CA 1
ATOM 1495 C C . THR A 1 192 ? -8.358 2.130 -34.952 1.00 86.19 192 THR A C 1
ATOM 1497 O O . THR A 1 192 ? -9.091 3.096 -34.746 1.00 86.19 192 THR A O 1
ATOM 1500 N N . TRP A 1 193 ? -7.251 2.208 -35.676 1.00 89.56 193 TRP A N 1
ATOM 1501 C CA . TRP A 1 193 ? -6.802 3.421 -36.348 1.00 89.56 193 TRP A CA 1
ATOM 1502 C C . TRP A 1 193 ? -6.307 3.108 -37.759 1.00 89.56 193 TRP A C 1
ATOM 1504 O O . TRP A 1 193 ? -5.831 2.005 -38.038 1.00 89.56 193 TRP A O 1
ATOM 1514 N N . ALA A 1 194 ? -6.404 4.113 -38.624 1.00 90.19 194 ALA A N 1
ATOM 1515 C CA . ALA A 1 194 ? -5.810 4.130 -39.950 1.00 90.19 194 ALA A CA 1
ATOM 1516 C C . ALA A 1 194 ? -5.073 5.459 -40.143 1.00 90.19 194 ALA A C 1
ATOM 1518 O O . ALA A 1 194 ? -5.489 6.497 -39.621 1.00 90.19 194 ALA A O 1
ATOM 1519 N N . TYR A 1 195 ? -3.962 5.423 -40.868 1.00 88.44 195 TYR A N 1
ATOM 1520 C CA . TYR A 1 195 ? -3.101 6.574 -41.090 1.00 88.44 195 TYR A CA 1
ATOM 1521 C C . TYR A 1 195 ? -2.733 6.701 -42.548 1.00 88.44 195 TYR A C 1
ATOM 1523 O O . TYR A 1 195 ? -2.113 5.804 -43.112 1.00 88.44 195 TYR A O 1
ATOM 1531 N N . TYR A 1 196 ? -3.063 7.850 -43.124 1.00 89.44 196 TYR A N 1
ATOM 1532 C CA . TYR A 1 196 ? -2.764 8.173 -44.506 1.00 89.44 196 TYR A CA 1
ATOM 1533 C C . TYR A 1 196 ? -1.662 9.232 -44.574 1.00 89.44 196 TYR A C 1
ATOM 1535 O O . TYR A 1 196 ? -1.830 10.355 -44.093 1.00 89.44 196 TYR A O 1
ATOM 1543 N N . GLY A 1 197 ? -0.529 8.877 -45.176 1.00 85.56 197 GLY A N 1
ATOM 1544 C CA . GLY A 1 197 ? 0.669 9.708 -45.236 1.00 85.56 197 GLY A CA 1
ATOM 1545 C C . GLY A 1 197 ? 1.167 9.979 -46.656 1.00 85.56 197 GLY A C 1
ATOM 1546 O O . GLY A 1 197 ? 0.822 9.293 -47.618 1.00 85.56 197 GLY A O 1
ATOM 1547 N N . ASN A 1 198 ? 2.009 11.009 -46.787 1.00 84.19 198 ASN A N 1
ATOM 1548 C CA . ASN A 1 198 ? 2.705 11.367 -48.026 1.00 84.19 198 ASN A CA 1
ATOM 1549 C C . ASN A 1 198 ? 4.152 11.789 -47.718 1.00 84.19 198 ASN A C 1
ATOM 1551 O O . ASN A 1 198 ? 4.388 12.920 -47.284 1.00 84.19 198 ASN A O 1
ATOM 1555 N N . GLU A 1 199 ? 5.126 10.917 -47.999 1.00 72.06 199 GLU A N 1
ATOM 1556 C CA . GLU A 1 199 ? 6.548 11.195 -47.723 1.00 72.06 199 GLU A CA 1
ATOM 1557 C C . GLU A 1 199 ? 7.137 12.305 -48.603 1.00 72.06 199 GLU A C 1
ATOM 1559 O O . GLU A 1 199 ? 8.043 13.030 -48.188 1.00 72.06 199 GLU A O 1
ATOM 1564 N N . LYS A 1 200 ? 6.608 12.524 -49.816 1.00 67.62 200 LYS A N 1
ATOM 1565 C CA . LYS A 1 200 ? 7.090 13.614 -50.685 1.00 67.62 200 LYS A CA 1
ATOM 1566 C C . LYS A 1 200 ? 6.788 15.001 -50.114 1.00 67.62 200 LYS A C 1
ATOM 1568 O O . LYS A 1 200 ? 7.496 15.948 -50.455 1.00 67.62 200 LYS A O 1
ATOM 1573 N N . LYS A 1 201 ? 5.764 15.137 -49.262 1.00 60.81 201 LYS A N 1
ATOM 1574 C CA . LYS A 1 201 ? 5.496 16.381 -48.521 1.00 60.81 201 LYS A CA 1
ATOM 1575 C C . LYS A 1 201 ? 6.441 16.570 -47.332 1.00 60.81 201 LYS A C 1
ATOM 1577 O O . LYS A 1 201 ? 6.766 17.713 -47.038 1.00 60.81 201 LYS A O 1
ATOM 1582 N N . ARG A 1 202 ? 6.934 15.489 -46.711 1.00 60.59 202 ARG A N 1
ATOM 1583 C CA . ARG A 1 202 ? 7.906 15.548 -45.602 1.00 60.59 202 ARG A CA 1
ATOM 1584 C C . ARG A 1 202 ? 9.246 16.140 -46.045 1.00 60.59 202 ARG A C 1
ATOM 1586 O O . ARG A 1 202 ? 9.797 16.978 -45.352 1.00 60.59 202 ARG A O 1
ATOM 1593 N N . LYS A 1 203 ? 9.739 15.765 -47.234 1.00 58.75 203 LYS A N 1
ATOM 1594 C CA . LYS A 1 203 ? 11.016 16.259 -47.800 1.00 58.75 203 LYS A CA 1
ATOM 1595 C C . LYS A 1 203 ? 10.974 17.717 -48.312 1.00 58.75 203 LYS A C 1
ATOM 1597 O O . LYS A 1 203 ? 11.966 18.183 -48.864 1.00 58.75 203 LYS A O 1
ATOM 1602 N N . ARG A 1 204 ? 9.833 18.415 -48.220 1.00 51.88 204 ARG A N 1
ATOM 1603 C CA . ARG A 1 204 ? 9.633 19.793 -48.726 1.00 51.88 204 ARG A CA 1
ATOM 1604 C C . ARG A 1 204 ? 9.466 20.844 -47.617 1.00 51.88 204 ARG A C 1
ATOM 1606 O O . ARG A 1 204 ? 9.106 21.976 -47.937 1.00 51.88 204 ARG A O 1
ATOM 1613 N N . ILE A 1 205 ? 9.690 20.467 -46.359 1.00 45.91 205 ILE A N 1
ATOM 1614 C CA . ILE A 1 205 ? 9.646 21.343 -45.180 1.00 45.91 205 ILE A CA 1
ATOM 1615 C C . ILE A 1 205 ? 11.058 21.451 -44.616 1.00 45.91 205 ILE A C 1
ATOM 1617 O O . ILE A 1 205 ? 11.730 20.397 -44.567 1.00 45.91 205 ILE A O 1
#

pLDDT: mean 83.24, std 10.64, range [45.91, 97.19]

Sequence (205 aa):
MKRKNKGFSLVEIIVVLLIIAILAAIAIPACQGHLEESRESRDLINVRAVCTDIIAMGKTGYKTDIVREVDLTQKKDDWQAFDFVTIAGITHKKLDSDTDNWKGIPKAGGVCEISYNKEKNTVVFNWKGSKTEESTIDFSSSLHIALNNSGLLDNELENKTFFEIDSKCDGSTMVPKLKEQIENKSLLNHGTWAYYGNEKKRKRI

Foldseek 3Di:
DDDPPDDDDPVNVVVVVVVVVVVCVVVVVVVVLVVQVVQVVVLLVVQQVVQVVQLVVLVVVPDQKDKDKGFGQHQAWQDDPDPWDDHPNDIDGSPDADDPAEADTAHGRWMWMWTADNVVSHIHTHHGGHPPVPLVQDAPDDLVQLLVVLCCCVPVVPPPQKDKDWCPDPPDPRNVSSVVSTDPSYPPVVDIDMDMDGSVVVVVD